Protein AF-A0A9D7XU78-F1 (afdb_monomer)

pLDDT: mean 85.86, std 13.83, range [36.78, 97.88]

Foldseek 3Di:
DDPCLDPDPVVVVVLVVVLVVLVVVLVVLVVVVVCCLVPVPPAQKAWDFDDPVLLVVLVVLLPDDDPVDDPVVSQVVSLVVNLVSCCVVLVPPDSVLSSVQQVVDDSVCCSVCRRVDIDIGGDSANFADPRVLVLLLSLLLSLLSVLCSVVSVVCSVVVNDDPVCVVVSVVLSPVQSVLLVVVVQVVCCVVVVNDNPRRTDDPVSSVVSSVSSNVVVVSVVVVVVVCCVVCVPDPDDPPDDPDDPPQLQAKEKEAEAEDDPPDPDPDDQVQKKKWKAAPVDNVDGPDIDTADPRRMDMDGRHDFHKIKIKIKGWDDDPPDPDIWIWMWIDIDGGDPPHRYHYDYTYTDTDDDDD

Organism: NCBI:txid2982028

Solvent-accessible surface area (backbone atoms only — not comparable to full-atom values): 20095 Å² total; per-residue (Å²): 137,84,82,83,76,62,99,43,70,70,57,53,54,50,52,51,52,53,53,49,51,53,52,51,52,49,52,50,53,53,48,51,50,52,51,47,64,73,70,48,84,68,82,32,30,29,58,46,60,52,52,71,70,58,38,50,51,47,46,52,52,64,68,61,77,66,88,90,51,56,69,73,56,45,53,53,52,37,48,52,52,46,41,53,51,48,26,62,77,52,61,42,92,55,57,63,63,54,40,68,67,49,71,81,52,54,81,87,53,37,56,80,45,46,56,74,45,77,39,81,23,75,42,97,50,46,24,40,68,81,53,28,58,53,48,37,36,48,33,7,38,51,16,31,48,53,34,51,52,52,55,49,52,51,25,55,75,68,66,64,67,59,76,86,50,50,66,61,56,57,50,43,61,61,51,24,28,55,51,39,50,50,52,53,48,53,49,41,28,60,78,43,78,71,39,82,72,73,77,25,62,51,75,64,53,46,54,47,20,20,50,39,11,41,41,33,74,57,44,53,52,50,50,51,54,48,46,48,67,77,51,59,71,64,98,71,74,78,86,87,66,80,93,61,82,83,68,48,63,17,29,44,33,29,41,60,44,77,69,67,95,83,63,91,76,89,72,61,37,81,59,31,47,36,38,38,28,35,65,89,43,80,89,44,77,69,45,77,48,54,34,42,98,85,31,37,41,76,45,70,54,39,68,61,45,50,31,39,42,35,39,39,35,70,48,78,46,89,88,69,87,54,70,49,38,28,45,26,75,46,84,44,77,46,50,90,84,46,52,70,47,82,55,70,41,60,34,35,80,50,87,81,84,128

Secondary structure (DSSP, 8-state):
------S-HHHHHHHHHHHHHHHHHHHHHHHHHHHHHHH-----EEEEPPPHHHHHHHHHHHH---TTS-HHHHHHHHHHHHHHHHHHHHT-S-HHHHHHHHTTS-TTTHHHHHTTSPEEEE-SS--SSTHHHHHHHHHHHHHHHHHHHHHHHHHHHTT---GGGHHHHHHHHHHHHHHHHHHHHHHHHHHTTTS---S---HHHHHHHHHHHHTHHHHHHHHHHHHHHHS---S---TTS--------EEEEEEEEE--SSS-----GGGEEEEEEESS-TTSEEEEE---TTSEEEEEEEPSEEEEEEEEEEE--TTTS--EEEEEEEEEEE-TT-SEEE--EEEEEE----

Structure (mmCIF, N/CA/C/O backbone):
data_AF-A0A9D7XU78-F1
#
_entry.id   AF-A0A9D7XU78-F1
#
loop_
_atom_site.group_PDB
_atom_site.id
_atom_site.type_symbol
_atom_site.label_atom_id
_atom_site.label_alt_id
_atom_site.label_comp_id
_atom_site.label_asym_id
_atom_site.label_entity_id
_atom_site.label_seq_id
_atom_site.pdbx_PDB_ins_code
_atom_site.Cartn_x
_atom_site.Cartn_y
_atom_site.Cartn_z
_atom_site.occupancy
_atom_site.B_iso_or_equiv
_atom_site.auth_seq_id
_atom_site.auth_comp_id
_atom_site.auth_asym_id
_atom_site.auth_atom_id
_atom_site.pdbx_PDB_model_num
ATOM 1 N N . MET A 1 1 ? 31.609 -22.195 -9.715 1.00 36.88 1 MET A N 1
ATOM 2 C CA . MET A 1 1 ? 30.785 -22.081 -10.937 1.00 36.88 1 MET A CA 1
ATOM 3 C C . MET A 1 1 ? 30.745 -20.600 -11.306 1.00 36.88 1 MET A C 1
ATOM 5 O O . MET A 1 1 ? 30.138 -19.839 -10.570 1.00 36.88 1 MET A O 1
ATOM 9 N N . LYS A 1 2 ? 31.516 -20.158 -12.312 1.00 41.03 2 LYS A N 1
ATOM 10 C CA . LYS A 1 2 ? 31.519 -18.756 -12.774 1.00 41.03 2 LYS A CA 1
ATOM 11 C C . LYS A 1 2 ? 30.434 -18.622 -13.840 1.00 41.03 2 LYS A C 1
ATOM 13 O O . LYS A 1 2 ? 30.580 -19.194 -14.917 1.00 41.03 2 LYS A O 1
ATOM 18 N N . PHE A 1 3 ? 29.356 -17.919 -13.527 1.00 44.56 3 PHE A N 1
ATOM 19 C CA . PHE A 1 3 ? 28.334 -17.569 -14.505 1.00 44.56 3 PHE A CA 1
ATOM 20 C C . PHE A 1 3 ? 28.897 -16.454 -15.399 1.00 44.56 3 PHE A C 1
ATOM 22 O O . PHE A 1 3 ? 28.872 -15.293 -15.020 1.00 44.56 3 PHE A O 1
ATOM 29 N N . ARG A 1 4 ? 29.466 -16.800 -16.563 1.00 48.31 4 ARG A N 1
ATOM 30 C CA . ARG A 1 4 ? 29.846 -15.809 -17.588 1.00 48.31 4 ARG A CA 1
ATOM 31 C C . ARG A 1 4 ? 28.568 -15.286 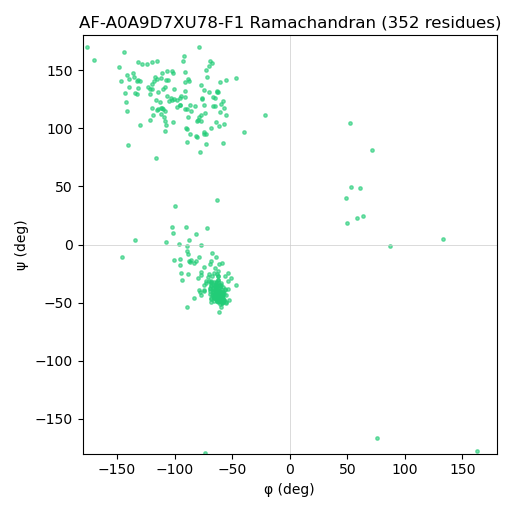-18.244 1.00 48.31 4 ARG A C 1
ATOM 33 O O . ARG A 1 4 ? 28.114 -15.850 -19.233 1.00 48.31 4 ARG A O 1
ATOM 40 N N . ILE A 1 5 ? 27.969 -14.262 -17.645 1.00 57.84 5 ILE A N 1
ATOM 41 C CA . ILE A 1 5 ? 26.736 -13.627 -18.139 1.00 57.84 5 ILE A CA 1
ATOM 42 C C . ILE A 1 5 ? 27.064 -12.385 -18.996 1.00 57.84 5 ILE A C 1
ATOM 44 O O . ILE A 1 5 ? 26.247 -11.971 -19.817 1.00 57.84 5 ILE A O 1
ATOM 48 N N . PHE A 1 6 ? 28.283 -11.833 -18.891 1.00 57.75 6 PHE A N 1
ATOM 49 C CA . PHE A 1 6 ? 28.681 -10.608 -19.590 1.00 57.75 6 PHE A CA 1
ATOM 50 C C . PHE A 1 6 ? 30.047 -10.730 -20.284 1.00 57.75 6 PHE A C 1
ATOM 52 O O . PHE A 1 6 ? 30.997 -11.282 -19.735 1.00 57.75 6 PHE A O 1
ATOM 59 N N . ASN A 1 7 ? 30.167 -10.148 -21.484 1.00 71.12 7 ASN A N 1
ATOM 60 C CA . ASN A 1 7 ? 31.431 -10.053 -22.237 1.00 71.12 7 ASN A CA 1
ATOM 61 C C . ASN A 1 7 ? 32.386 -8.965 -21.697 1.00 71.12 7 ASN A C 1
ATOM 63 O O . ASN A 1 7 ? 33.467 -8.770 -22.247 1.00 71.12 7 ASN A O 1
ATOM 67 N N . ASN A 1 8 ? 31.996 -8.241 -20.642 1.00 81.06 8 ASN A N 1
ATOM 68 C CA . ASN A 1 8 ? 32.769 -7.154 -20.047 1.00 81.06 8 ASN A CA 1
ATOM 69 C C . ASN A 1 8 ? 32.869 -7.345 -18.524 1.00 81.06 8 ASN A C 1
ATOM 71 O O . ASN A 1 8 ? 31.919 -7.056 -17.796 1.00 81.06 8 ASN A O 1
ATOM 75 N N . GLU A 1 9 ? 34.029 -7.806 -18.049 1.00 83.00 9 GLU A N 1
ATOM 76 C CA . GLU A 1 9 ? 34.281 -8.087 -16.625 1.00 83.00 9 GLU A CA 1
ATOM 77 C C . GLU A 1 9 ? 34.107 -6.844 -15.731 1.00 83.00 9 GLU A C 1
ATOM 79 O O . GLU A 1 9 ? 33.621 -6.953 -14.606 1.00 83.00 9 GLU A O 1
ATOM 84 N N . GLN A 1 10 ? 34.425 -5.644 -16.237 1.00 84.31 10 GLN A N 1
ATOM 85 C CA . GLN A 1 10 ? 34.256 -4.400 -15.472 1.00 84.31 10 GLN A CA 1
ATOM 86 C C . GLN A 1 10 ? 32.779 -4.055 -15.248 1.00 84.31 10 GLN A C 1
ATOM 88 O O . GLN A 1 10 ? 32.412 -3.506 -14.206 1.00 84.31 10 GLN A O 1
ATOM 93 N N . LEU A 1 11 ? 31.923 -4.368 -16.226 1.00 81.44 11 LEU A N 1
ATOM 94 C CA . LEU A 1 11 ? 30.485 -4.132 -16.122 1.00 81.44 11 LEU A CA 1
ATOM 95 C C . LEU A 1 11 ? 29.854 -5.077 -15.092 1.00 81.44 11 LEU A C 1
ATOM 97 O O . LEU A 1 11 ? 29.060 -4.631 -14.266 1.00 81.44 11 LEU A O 1
ATOM 101 N N . GLU A 1 12 ? 30.251 -6.350 -15.102 1.00 84.12 12 GLU A N 1
ATOM 102 C CA . GLU A 1 12 ? 29.770 -7.361 -14.154 1.00 84.12 12 GLU A CA 1
ATOM 103 C C . GLU A 1 12 ? 30.099 -6.979 -12.703 1.00 84.12 12 GLU A C 1
ATOM 105 O O . GLU A 1 12 ? 29.220 -6.983 -11.836 1.00 84.12 12 GLU A O 1
ATOM 110 N N . GLU A 1 13 ? 31.341 -6.560 -12.440 1.00 88.50 13 GLU A N 1
ATOM 111 C CA . GLU A 1 13 ? 31.756 -6.131 -11.104 1.00 88.50 13 GLU A CA 1
ATOM 112 C C . GLU A 1 13 ? 30.962 -4.906 -10.619 1.00 88.50 13 GLU A C 1
ATOM 114 O O . GLU A 1 13 ? 30.532 -4.851 -9.462 1.00 88.50 13 GLU A O 1
ATOM 119 N N . TYR A 1 14 ? 30.726 -3.928 -11.497 1.00 88.62 14 TYR A N 1
ATOM 120 C CA . TYR A 1 14 ? 29.947 -2.740 -11.155 1.00 88.62 14 TYR A CA 1
ATOM 121 C C . TYR A 1 14 ? 28.487 -3.073 -10.821 1.00 88.62 14 TYR A C 1
ATOM 123 O O . TYR A 1 14 ? 27.961 -2.588 -9.815 1.00 88.62 14 TYR A O 1
ATOM 131 N N . ILE A 1 15 ? 27.845 -3.909 -11.642 1.00 88.00 15 ILE A N 1
ATOM 132 C CA . ILE A 1 15 ? 26.457 -4.352 -11.454 1.00 88.00 15 ILE A CA 1
ATOM 133 C C . ILE A 1 15 ? 26.296 -5.036 -10.095 1.00 88.00 15 ILE A C 1
ATOM 135 O O . ILE A 1 15 ? 25.415 -4.668 -9.314 1.00 88.00 15 ILE A O 1
ATOM 139 N N . LEU A 1 16 ? 27.187 -5.981 -9.782 1.00 88.94 16 LEU A N 1
ATOM 140 C CA . LEU A 1 16 ? 27.170 -6.702 -8.510 1.00 88.94 16 LEU A CA 1
ATOM 141 C C . LEU A 1 16 ? 27.384 -5.765 -7.320 1.00 88.94 16 LEU A C 1
ATOM 143 O O . LEU A 1 16 ? 26.681 -5.875 -6.316 1.00 88.94 16 LEU A O 1
ATOM 147 N N . ARG A 1 17 ? 28.320 -4.813 -7.426 1.00 92.38 17 ARG A N 1
ATOM 148 C CA . ARG A 1 17 ? 28.553 -3.811 -6.374 1.00 92.38 17 ARG A CA 1
ATOM 149 C C . ARG A 1 17 ? 27.308 -2.965 -6.121 1.00 92.38 17 ARG A C 1
ATOM 151 O O . ARG A 1 17 ? 26.918 -2.820 -4.966 1.00 92.38 17 ARG A O 1
ATOM 158 N N . TRP A 1 18 ? 26.668 -2.450 -7.172 1.00 90.50 18 TRP A N 1
ATOM 159 C CA . TRP A 1 18 ? 25.454 -1.641 -7.038 1.00 90.50 18 TRP A CA 1
ATOM 160 C C . TRP A 1 18 ? 24.295 -2.436 -6.426 1.00 90.50 18 TRP A C 1
ATOM 162 O O . TRP A 1 18 ? 23.655 -1.960 -5.486 1.00 90.50 18 TRP A O 1
ATOM 172 N N . PHE A 1 19 ? 24.061 -3.660 -6.905 1.00 91.12 19 PHE A N 1
ATOM 173 C CA . PHE A 1 19 ? 23.006 -4.524 -6.378 1.00 91.12 19 PHE A CA 1
ATOM 174 C C . PHE A 1 19 ? 23.237 -4.851 -4.897 1.00 91.12 19 PHE A C 1
ATOM 176 O O . PHE A 1 19 ? 22.336 -4.688 -4.074 1.00 91.12 19 PHE A O 1
ATOM 183 N N . ASN A 1 20 ? 24.471 -5.207 -4.527 1.00 92.56 20 ASN A N 1
ATOM 184 C CA . ASN A 1 20 ? 24.846 -5.433 -3.132 1.00 92.56 20 ASN A CA 1
ATOM 185 C C . ASN A 1 20 ? 24.632 -4.178 -2.278 1.00 92.56 20 ASN A C 1
ATOM 187 O O . ASN A 1 20 ? 24.099 -4.278 -1.175 1.00 92.56 20 ASN A O 1
ATOM 191 N N . SER A 1 21 ? 24.989 -2.989 -2.777 1.00 91.56 21 SER A N 1
ATOM 192 C CA . SER A 1 21 ? 24.711 -1.731 -2.076 1.00 91.56 21 SER A CA 1
ATOM 193 C C . SER A 1 21 ? 23.215 -1.519 -1.833 1.00 91.56 21 SER A C 1
ATOM 195 O O . SER A 1 21 ? 2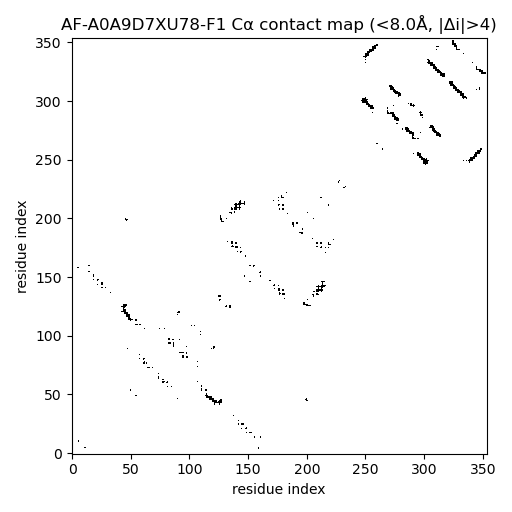2.849 -1.120 -0.730 1.00 91.56 21 SER A O 1
ATOM 197 N N . ALA A 1 22 ? 22.350 -1.821 -2.806 1.00 90.56 22 ALA A N 1
ATOM 198 C CA . ALA A 1 22 ? 20.899 -1.721 -2.637 1.00 90.56 22 ALA A CA 1
ATOM 199 C C . ALA A 1 22 ? 20.371 -2.697 -1.567 1.00 90.56 22 ALA A C 1
ATOM 201 O O . ALA A 1 22 ? 19.564 -2.305 -0.722 1.00 90.56 22 ALA A O 1
ATOM 202 N N . VAL A 1 23 ? 20.875 -3.936 -1.545 1.00 93.56 23 VAL A N 1
ATOM 203 C CA . VAL A 1 23 ? 20.525 -4.937 -0.521 1.00 93.56 23 VAL A CA 1
ATOM 204 C C . VAL A 1 23 ? 20.975 -4.486 0.871 1.00 93.56 23 VAL A C 1
ATOM 206 O O . VAL A 1 23 ? 20.173 -4.493 1.805 1.00 93.56 23 VAL A O 1
ATOM 209 N N . TYR A 1 24 ? 22.223 -4.034 1.028 1.00 95.31 24 TYR A N 1
ATOM 210 C CA . TYR A 1 24 ? 22.712 -3.533 2.318 1.00 95.31 24 TYR A CA 1
ATOM 211 C C . TYR A 1 24 ? 21.939 -2.306 2.789 1.00 95.31 24 TYR A C 1
ATOM 213 O O . TYR A 1 24 ? 21.587 -2.217 3.964 1.00 95.31 24 TYR A O 1
ATOM 221 N N . PHE A 1 25 ? 21.623 -1.386 1.880 1.00 93.50 25 PHE A N 1
ATOM 222 C CA . PHE A 1 25 ? 20.795 -0.227 2.190 1.00 93.50 25 PHE A CA 1
ATOM 223 C C . PHE A 1 25 ? 19.400 -0.642 2.682 1.00 93.50 25 PHE A C 1
ATOM 225 O O . PHE A 1 25 ? 18.928 -0.115 3.690 1.00 93.50 25 PHE A O 1
ATOM 232 N N . SER A 1 26 ? 18.782 -1.647 2.049 1.00 94.44 26 SER A N 1
ATOM 233 C CA . SER A 1 26 ? 17.515 -2.232 2.507 1.00 94.44 26 SER A CA 1
ATOM 234 C C . SER A 1 26 ? 17.605 -2.790 3.925 1.00 94.44 26 SER A C 1
ATOM 236 O O . SER A 1 26 ? 16.709 -2.560 4.737 1.00 94.44 26 SER A O 1
ATOM 238 N N . LEU A 1 27 ? 18.676 -3.530 4.228 1.00 96.25 27 LEU A N 1
ATOM 239 C CA . LEU A 1 27 ? 18.888 -4.126 5.547 1.00 96.25 27 LEU A CA 1
ATOM 240 C C . LEU A 1 27 ? 19.111 -3.060 6.619 1.00 96.25 27 LEU A C 1
ATOM 242 O O . LEU A 1 27 ? 18.550 -3.170 7.706 1.00 96.25 27 LEU A O 1
ATOM 246 N N . ILE A 1 28 ? 19.882 -2.014 6.306 1.00 96.44 28 ILE A N 1
ATOM 247 C CA . ILE A 1 28 ? 20.102 -0.881 7.211 1.00 96.44 28 ILE A CA 1
ATOM 248 C C . ILE A 1 28 ? 18.771 -0.198 7.521 1.00 96.44 28 ILE A C 1
ATOM 250 O O . ILE A 1 28 ? 18.466 0.007 8.689 1.00 96.44 28 ILE A O 1
ATOM 254 N N . ILE A 1 29 ? 17.950 0.090 6.508 1.00 95.12 29 ILE A N 1
ATOM 255 C CA . ILE A 1 29 ? 16.636 0.719 6.702 1.00 95.12 29 ILE A CA 1
ATOM 256 C C . ILE A 1 29 ? 15.714 -0.152 7.561 1.00 95.12 29 ILE A C 1
ATOM 258 O O . ILE A 1 29 ? 15.104 0.356 8.503 1.00 95.12 29 ILE A O 1
ATOM 262 N N . ALA A 1 30 ? 15.639 -1.456 7.282 1.00 95.25 30 ALA A N 1
ATOM 263 C CA . ALA A 1 30 ? 14.833 -2.381 8.074 1.00 95.25 30 ALA A CA 1
ATOM 264 C C . ALA A 1 30 ? 15.321 -2.454 9.532 1.00 95.25 30 ALA A C 1
ATOM 266 O O . ALA A 1 30 ? 14.516 -2.399 10.461 1.00 95.25 30 ALA A O 1
ATOM 267 N N . LEU A 1 31 ? 16.638 -2.506 9.747 1.00 96.56 31 LEU A N 1
ATOM 268 C CA . LEU A 1 31 ? 17.225 -2.506 11.084 1.00 96.56 31 LEU A CA 1
ATOM 269 C C . LEU A 1 31 ? 16.943 -1.191 11.818 1.00 96.56 31 LEU A C 1
ATOM 271 O O . LEU A 1 31 ? 16.522 -1.221 12.970 1.00 96.56 31 LEU A O 1
ATOM 275 N N . THR A 1 32 ? 17.125 -0.042 11.164 1.00 95.62 32 THR A N 1
ATOM 276 C CA . THR A 1 32 ? 16.808 1.272 11.739 1.00 95.62 32 THR A CA 1
ATOM 277 C C . THR A 1 32 ? 15.343 1.355 12.152 1.00 95.62 32 THR A C 1
ATOM 279 O O . THR A 1 32 ? 15.055 1.860 13.233 1.00 95.62 32 THR A O 1
ATOM 282 N N . TYR A 1 33 ? 14.424 0.813 11.352 1.00 95.00 33 TYR A N 1
ATOM 283 C CA . TYR A 1 33 ? 13.003 0.764 11.689 1.00 95.00 33 TYR A CA 1
ATOM 284 C C . TYR A 1 33 ? 12.705 -0.093 12.918 1.00 95.00 33 TYR A C 1
ATOM 286 O O . TYR A 1 33 ? 11.993 0.361 13.816 1.00 95.00 33 TYR A O 1
ATOM 294 N N . VAL A 1 34 ? 13.291 -1.292 12.996 1.00 95.00 34 VAL A N 1
ATOM 295 C CA . VAL A 1 34 ? 13.151 -2.173 14.166 1.00 95.00 34 VAL A CA 1
ATOM 296 C C . VAL A 1 34 ? 13.716 -1.499 15.414 1.00 95.00 34 VAL A C 1
ATOM 298 O O . VAL A 1 34 ? 13.057 -1.478 16.450 1.00 95.00 34 VAL A O 1
ATOM 301 N N . LEU A 1 35 ? 14.904 -0.894 15.322 1.00 95.25 35 LEU A N 1
ATOM 302 C CA . LEU A 1 35 ? 15.503 -0.159 16.436 1.00 95.25 35 LEU A CA 1
ATOM 303 C C . LEU A 1 35 ? 14.608 1.011 16.863 1.00 95.25 35 LEU A C 1
ATOM 305 O O . LEU A 1 35 ? 14.367 1.188 18.055 1.00 95.25 35 LEU A O 1
ATOM 309 N N . LEU A 1 36 ? 14.060 1.772 15.914 1.00 93.62 36 LEU A N 1
ATOM 310 C CA . LEU A 1 36 ? 13.140 2.864 16.221 1.00 93.62 36 LEU A CA 1
ATOM 311 C C . LEU A 1 36 ? 11.886 2.345 16.943 1.00 93.62 36 LEU A C 1
ATOM 313 O O . LEU A 1 36 ? 11.484 2.934 17.938 1.00 93.62 36 LEU A O 1
ATOM 317 N N . HIS A 1 37 ? 11.323 1.214 16.517 1.00 91.94 37 HIS A N 1
ATOM 318 C CA . HIS A 1 37 ? 10.169 0.583 17.169 1.00 91.94 37 HIS A CA 1
ATOM 319 C C . HIS A 1 37 ? 10.461 0.063 18.579 1.00 91.94 37 HIS A C 1
ATOM 321 O O . HIS A 1 37 ? 9.589 0.100 19.446 1.00 91.94 37 HIS A O 1
ATOM 327 N N . VAL A 1 38 ? 11.676 -0.430 18.816 1.00 93.38 38 VAL A N 1
ATOM 328 C CA . VAL A 1 38 ? 12.085 -0.958 20.123 1.00 93.38 38 VAL A CA 1
ATOM 329 C C . VAL A 1 38 ? 12.415 0.171 21.101 1.00 93.38 38 VAL A C 1
ATOM 331 O O . VAL A 1 38 ? 12.054 0.094 22.275 1.00 93.38 38 VAL A O 1
ATOM 334 N N . PHE A 1 39 ? 13.099 1.222 20.642 1.00 94.56 39 PHE A N 1
ATOM 335 C CA . PHE A 1 39 ? 13.611 2.280 21.518 1.00 94.56 39 PHE A CA 1
ATOM 336 C C . PHE A 1 39 ? 12.684 3.493 21.643 1.00 94.56 39 PHE A C 1
ATOM 338 O O . PHE A 1 39 ? 12.743 4.200 22.654 1.00 94.56 39 PHE A O 1
ATOM 345 N N . CYS A 1 40 ? 11.820 3.756 20.662 1.00 90.94 40 CYS A N 1
ATOM 346 C CA . CYS A 1 40 ? 10.879 4.866 20.739 1.00 90.94 40 CYS A CA 1
ATOM 347 C C . CYS A 1 40 ? 9.669 4.461 21.592 1.00 90.94 40 CYS A C 1
ATOM 349 O O . CYS A 1 40 ? 8.807 3.700 21.162 1.00 90.94 40 CYS A O 1
ATOM 351 N N . LYS A 1 41 ? 9.589 4.997 22.815 1.00 85.94 41 LYS A N 1
ATOM 352 C CA . LYS A 1 41 ? 8.506 4.728 23.783 1.00 85.94 41 LYS A CA 1
ATOM 353 C C . LYS A 1 41 ? 7.156 5.362 23.417 1.00 85.94 41 LYS A C 1
ATOM 355 O O . LYS A 1 41 ? 6.285 5.476 24.276 1.00 85.94 41 LYS A O 1
ATOM 360 N N . THR A 1 42 ? 6.979 5.836 22.187 1.00 86.00 42 THR A N 1
ATOM 361 C CA . THR A 1 42 ? 5.707 6.419 21.763 1.00 86.00 42 THR A CA 1
ATOM 362 C C . THR A 1 42 ? 4.616 5.348 21.843 1.00 86.00 42 THR A C 1
ATOM 364 O O . THR A 1 42 ? 4.839 4.237 21.353 1.00 86.00 42 THR A O 1
ATOM 367 N N . PRO A 1 43 ? 3.459 5.644 22.466 1.00 82.88 43 PRO A N 1
ATOM 368 C CA . PRO A 1 43 ? 2.378 4.678 22.579 1.00 82.88 43 PRO A CA 1
ATOM 369 C C . PRO A 1 43 ? 1.953 4.225 21.182 1.00 82.88 43 PRO A C 1
ATOM 371 O O . PRO A 1 43 ? 1.648 5.033 20.302 1.00 82.88 43 PRO A O 1
ATOM 374 N N . ARG A 1 44 ? 1.999 2.911 20.967 1.00 86.56 44 ARG A N 1
ATOM 375 C CA . ARG A 1 44 ? 1.580 2.275 19.721 1.00 86.56 44 ARG A CA 1
ATOM 376 C C . ARG A 1 44 ? 0.099 1.975 19.853 1.00 86.56 44 ARG A C 1
ATOM 378 O O . ARG A 1 44 ? -0.286 0.932 20.369 1.00 86.56 44 ARG A O 1
ATOM 385 N N . GLU A 1 45 ? -0.710 2.950 19.468 1.00 88.19 45 GLU A N 1
ATOM 386 C CA . GLU A 1 45 ? -2.164 2.882 19.574 1.00 88.19 45 GLU A CA 1
ATOM 387 C C . GLU A 1 45 ? -2.796 2.708 18.193 1.00 88.19 45 GLU A C 1
ATOM 389 O O . GLU A 1 45 ? -2.384 3.334 17.212 1.00 88.19 45 GLU A O 1
ATOM 394 N N . GLN A 1 46 ? -3.844 1.894 18.133 1.00 89.19 46 GLN A N 1
ATOM 395 C CA . GLN A 1 46 ? -4.787 1.836 17.025 1.00 89.19 46 GLN A CA 1
ATOM 396 C C . GLN A 1 46 ? -6.172 2.235 17.528 1.00 89.19 46 GLN A C 1
ATOM 398 O O . GLN A 1 46 ? -6.556 1.912 18.650 1.00 89.19 46 GLN A O 1
ATOM 403 N N . ILE A 1 47 ? -6.939 2.924 16.684 1.00 88.88 47 ILE A N 1
ATOM 404 C CA . ILE A 1 47 ? -8.359 3.157 16.944 1.00 88.88 47 ILE A CA 1
ATOM 405 C C . ILE A 1 47 ? -9.149 1.966 16.399 1.00 88.88 47 ILE A C 1
ATOM 407 O O . ILE A 1 47 ? -9.092 1.677 15.202 1.00 88.88 47 ILE A O 1
ATOM 411 N N . LYS A 1 48 ? -9.876 1.279 17.279 1.00 90.62 48 LYS A N 1
ATOM 412 C CA . LYS A 1 48 ? -10.761 0.161 16.952 1.00 90.62 48 LYS A CA 1
ATOM 413 C C . LYS A 1 48 ? -12.203 0.568 17.243 1.00 90.62 48 LYS A C 1
ATOM 415 O O . LYS A 1 48 ? -12.504 1.099 18.311 1.00 90.62 48 LYS A O 1
ATOM 420 N N . PHE A 1 49 ? -13.074 0.318 16.275 1.00 91.12 49 PHE A N 1
ATOM 421 C CA . PHE A 1 49 ? -14.521 0.384 16.443 1.00 91.12 49 PHE A CA 1
ATOM 422 C C . PHE A 1 49 ? -15.046 -1.039 16.597 1.00 91.12 49 PHE A C 1
ATOM 424 O O . PHE A 1 49 ? -14.473 -1.976 16.031 1.00 91.12 49 PHE A O 1
ATOM 431 N N . LEU A 1 50 ? -16.110 -1.202 17.374 1.00 92.31 50 LEU A N 1
ATOM 432 C CA . LEU A 1 50 ? -16.741 -2.505 17.542 1.00 92.31 50 LEU A CA 1
ATOM 433 C C . LEU A 1 50 ? -17.582 -2.824 16.308 1.00 92.31 50 LEU A C 1
ATOM 435 O O . LEU A 1 50 ? -18.271 -1.955 15.769 1.00 92.31 50 LEU A O 1
ATOM 439 N N . ASN A 1 51 ? -17.499 -4.069 15.849 1.00 93.12 51 ASN A N 1
ATOM 440 C CA . ASN A 1 51 ? -18.329 -4.552 14.752 1.00 93.12 51 ASN A CA 1
ATOM 441 C C . ASN A 1 51 ? -19.748 -4.891 15.247 1.00 93.12 51 ASN A C 1
ATOM 443 O O . ASN A 1 51 ? -20.012 -4.925 16.450 1.00 93.12 51 ASN A O 1
ATOM 447 N N . THR A 1 52 ? -20.666 -5.146 14.314 1.00 94.06 52 THR A N 1
ATOM 448 C CA . THR A 1 52 ? -22.066 -5.457 14.638 1.00 94.06 52 THR A CA 1
ATOM 449 C C . THR A 1 52 ? -22.189 -6.662 15.571 1.00 94.06 52 THR A C 1
ATOM 451 O O . THR A 1 52 ? -22.896 -6.573 16.567 1.00 94.06 52 THR A O 1
ATOM 454 N N . ASP A 1 53 ? -21.421 -7.729 15.335 1.00 96.06 53 ASP A N 1
ATOM 455 C CA . ASP A 1 53 ? -21.456 -8.945 16.161 1.00 96.06 53 ASP A CA 1
ATOM 456 C C . ASP A 1 53 ? -21.050 -8.674 17.620 1.00 96.06 53 ASP A C 1
ATOM 458 O O . ASP A 1 53 ? -21.649 -9.196 18.559 1.00 96.06 53 ASP A O 1
ATOM 462 N N . GLN A 1 54 ? -20.041 -7.824 17.828 1.00 96.00 54 GLN A N 1
ATOM 463 C CA . GLN A 1 54 ? -19.577 -7.427 19.158 1.00 96.00 54 GLN A CA 1
ATOM 464 C C . GLN A 1 54 ? -20.604 -6.545 19.871 1.00 96.00 54 GLN A C 1
ATOM 466 O O . GLN A 1 54 ? -20.812 -6.681 21.077 1.00 96.00 54 GLN A O 1
ATOM 471 N N . VAL A 1 55 ? -21.272 -5.657 19.134 1.00 96.06 55 VAL A N 1
ATOM 472 C CA . VAL A 1 55 ? -22.370 -4.842 19.669 1.00 96.06 55 VAL A CA 1
ATOM 473 C C . VAL A 1 55 ? -23.571 -5.719 20.037 1.00 96.06 55 VAL A C 1
ATOM 475 O O . VAL A 1 55 ? -24.187 -5.512 21.084 1.00 96.06 55 VAL A O 1
ATOM 478 N N . ASP A 1 56 ? -23.880 -6.731 19.229 1.00 96.31 56 ASP A N 1
ATOM 479 C CA . ASP A 1 56 ? -24.964 -7.680 19.492 1.00 96.31 56 ASP A CA 1
ATOM 480 C C . ASP A 1 56 ? -24.661 -8.579 20.700 1.00 96.31 56 ASP A C 1
ATOM 482 O O . ASP A 1 56 ? -25.555 -8.855 21.508 1.00 96.31 56 ASP A O 1
ATOM 486 N N . ALA A 1 57 ? -23.398 -8.964 20.899 1.00 97.00 57 ALA A N 1
ATOM 487 C CA . ALA A 1 57 ? -22.959 -9.645 22.115 1.00 97.00 57 ALA A CA 1
ATOM 488 C C 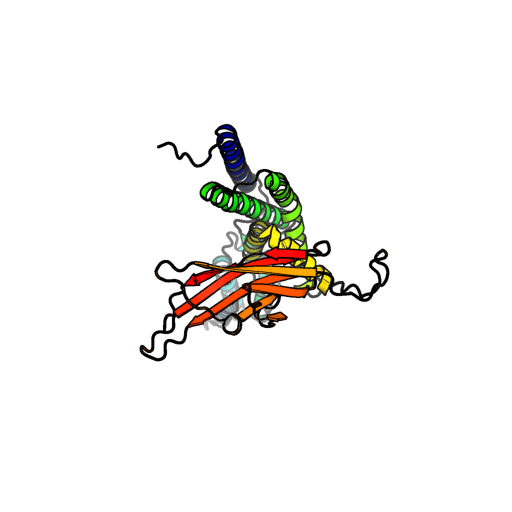. ALA A 1 57 ? -23.169 -8.768 23.362 1.00 97.00 57 ALA A C 1
ATOM 490 O O . ALA A 1 57 ? -23.711 -9.243 24.360 1.00 97.00 57 ALA A O 1
ATOM 491 N N . VAL A 1 58 ? -22.840 -7.472 23.292 1.00 96.31 58 VAL A N 1
ATOM 492 C CA . VAL A 1 58 ? -23.130 -6.524 24.383 1.00 96.31 58 VAL A CA 1
ATOM 493 C C . VAL A 1 58 ? -24.634 -6.405 24.627 1.00 96.31 58 VAL A C 1
ATOM 495 O O . VAL A 1 58 ? -25.064 -6.461 25.777 1.00 96.31 58 VAL A O 1
ATOM 498 N N . ARG A 1 59 ? -25.456 -6.317 23.573 1.00 96.38 59 ARG A N 1
ATOM 499 C CA . ARG A 1 59 ? -26.923 -6.296 23.715 1.00 96.38 59 ARG A CA 1
ATOM 500 C C . ARG A 1 59 ? -27.443 -7.560 24.407 1.00 96.38 59 ARG A C 1
ATOM 502 O O . ARG A 1 59 ? -28.346 -7.469 25.232 1.00 96.38 59 ARG A O 1
ATOM 509 N N . THR A 1 60 ? -26.853 -8.712 24.100 1.00 96.62 60 THR A N 1
ATOM 510 C CA . THR A 1 60 ? -27.202 -9.996 24.722 1.00 96.62 60 THR A CA 1
ATOM 511 C C . THR A 1 60 ? -26.857 -10.009 26.211 1.00 96.62 60 THR A C 1
ATOM 513 O O . THR A 1 60 ? -27.699 -10.392 27.016 1.00 96.62 60 THR A O 1
ATOM 516 N N . ILE A 1 61 ? -25.668 -9.520 26.590 1.00 95.69 61 ILE A N 1
ATOM 517 C CA . ILE A 1 61 ? -25.245 -9.406 27.999 1.00 95.69 61 ILE A CA 1
ATOM 518 C C . ILE A 1 61 ? -26.189 -8.484 28.781 1.00 95.69 61 ILE A C 1
ATOM 520 O O . ILE A 1 61 ? -26.578 -8.803 29.900 1.00 95.69 61 ILE A O 1
ATOM 524 N N . LEU A 1 62 ? -26.579 -7.349 28.194 1.00 94.88 62 LEU A N 1
ATOM 525 C CA . LEU A 1 62 ? -27.481 -6.395 28.845 1.00 94.88 62 LEU A CA 1
ATOM 526 C C . LEU A 1 62 ? -28.926 -6.902 28.952 1.00 94.88 62 LEU A C 1
ATOM 528 O O . LEU A 1 62 ? -29.640 -6.495 29.864 1.00 94.88 62 LEU A O 1
ATOM 532 N N . GLY A 1 63 ? -29.356 -7.770 28.032 1.00 93.44 63 GLY A N 1
ATOM 533 C CA . GLY A 1 63 ? -30.687 -8.384 28.042 1.00 93.44 63 GLY A CA 1
ATOM 534 C C . GLY A 1 63 ? -30.839 -9.546 29.029 1.00 93.44 63 GLY A C 1
ATOM 535 O O . GLY A 1 63 ? -31.960 -9.999 29.262 1.00 93.44 63 GLY A O 1
ATOM 536 N N . GLU A 1 64 ? -29.742 -10.039 29.606 1.00 92.00 64 GLU A N 1
ATOM 537 C CA . GLU A 1 64 ? -29.769 -11.091 30.620 1.00 92.00 64 GLU A CA 1
ATOM 538 C C . GLU A 1 64 ? -30.251 -10.506 31.958 1.00 92.00 64 GLU A C 1
ATOM 540 O O . GLU A 1 64 ? -29.644 -9.579 32.504 1.00 92.00 64 GLU A O 1
ATOM 545 N N . HIS A 1 65 ? -31.360 -11.034 32.485 1.00 89.38 65 HIS A N 1
ATOM 546 C CA . HIS A 1 65 ? -31.955 -10.575 33.739 1.00 89.38 65 HIS A CA 1
ATOM 547 C C . HIS A 1 65 ? -31.995 -11.709 34.765 1.00 89.38 65 HIS A C 1
ATOM 549 O O . HIS A 1 65 ? -32.675 -12.717 34.566 1.00 89.38 65 HIS A O 1
ATOM 555 N N . ASP A 1 66 ? -31.294 -11.529 35.885 1.00 87.75 66 ASP A N 1
ATOM 556 C CA . ASP A 1 66 ? -31.421 -12.400 37.047 1.00 87.75 66 ASP A CA 1
ATOM 557 C C . ASP A 1 66 ? -32.584 -11.916 37.923 1.00 87.75 66 ASP A C 1
ATOM 559 O O . ASP A 1 66 ? -32.551 -10.830 38.503 1.00 87.75 66 ASP A O 1
ATOM 563 N N . THR A 1 67 ? -33.629 -12.737 38.028 1.00 88.94 67 THR A N 1
ATOM 564 C CA . THR A 1 67 ? -34.831 -12.432 38.822 1.00 88.94 67 THR A CA 1
ATOM 565 C C . THR A 1 67 ? -34.570 -12.310 40.327 1.00 88.94 67 THR A C 1
ATOM 567 O O . THR A 1 67 ? -35.460 -11.889 41.066 1.00 88.94 67 THR A O 1
ATOM 570 N N . THR A 1 68 ? -33.382 -12.696 40.802 1.00 90.94 68 THR A N 1
ATOM 571 C CA . THR A 1 68 ? -33.018 -12.642 42.224 1.00 90.94 68 THR A CA 1
ATOM 572 C C . THR A 1 68 ? -32.421 -11.300 42.658 1.00 90.94 68 THR A C 1
ATOM 574 O O . THR A 1 68 ? -32.354 -11.029 43.859 1.00 90.94 68 THR A O 1
ATOM 577 N N . LEU A 1 69 ? -32.018 -10.444 41.713 1.00 92.31 69 LEU A N 1
ATOM 578 C CA . LEU A 1 69 ? -31.370 -9.160 41.982 1.00 92.31 69 LEU A CA 1
ATOM 579 C C . LEU A 1 69 ? -32.342 -7.987 41.813 1.00 92.31 69 LEU A C 1
ATOM 581 O O . LEU A 1 69 ? -33.248 -8.010 40.981 1.00 92.31 69 LEU A O 1
ATOM 585 N N . SER A 1 70 ? -32.133 -6.918 42.587 1.00 93.94 70 SER A N 1
ATOM 586 C CA . SER A 1 70 ? -32.814 -5.643 42.319 1.00 93.94 70 SER A CA 1
ATOM 587 C C . SER A 1 70 ? -32.322 -5.026 41.005 1.00 93.94 70 SER A C 1
ATOM 589 O O . SER A 1 70 ? -31.189 -5.272 40.599 1.00 93.94 70 SER A O 1
ATOM 591 N N . ILE A 1 71 ? -33.134 -4.169 40.374 1.00 90.62 71 ILE A N 1
ATOM 592 C CA . ILE A 1 71 ? -32.792 -3.513 39.095 1.00 90.62 71 ILE A CA 1
ATOM 593 C C . ILE A 1 71 ? -31.427 -2.809 39.177 1.00 90.62 71 ILE A C 1
ATOM 595 O O . ILE A 1 71 ? -30.554 -3.056 38.357 1.00 90.62 71 ILE A O 1
ATOM 599 N N . ALA A 1 72 ? -31.186 -2.029 40.236 1.00 91.94 72 ALA A N 1
ATOM 600 C CA . ALA A 1 72 ? -29.917 -1.320 40.417 1.00 91.94 72 ALA A CA 1
ATOM 601 C C . ALA A 1 72 ? -28.707 -2.261 40.598 1.00 91.94 72 ALA A C 1
ATOM 603 O O . ALA A 1 72 ? -27.594 -1.931 40.193 1.00 91.94 72 ALA A O 1
ATOM 604 N N . GLN A 1 73 ? -28.907 -3.433 41.212 1.00 94.19 73 GLN A N 1
ATOM 605 C CA . GLN A 1 73 ? -27.856 -4.446 41.341 1.00 94.19 73 GLN A CA 1
ATOM 606 C C . GLN A 1 73 ? -27.616 -5.166 40.011 1.00 94.19 73 GLN A C 1
ATOM 608 O O . GLN A 1 73 ? -26.462 -5.406 39.661 1.00 94.19 73 GLN A O 1
ATOM 613 N N . GLN A 1 74 ? -28.681 -5.475 39.267 1.00 93.62 74 GLN A N 1
ATOM 614 C CA . GLN A 1 74 ? -28.592 -6.078 37.939 1.00 93.62 74 GLN A CA 1
ATOM 615 C C . GLN A 1 74 ? -27.824 -5.168 36.977 1.00 93.62 74 GLN A C 1
ATOM 617 O O . GLN A 1 74 ? -26.919 -5.639 36.293 1.00 93.62 74 GLN A O 1
ATOM 622 N N . ASP A 1 75 ? -28.128 -3.870 36.978 1.00 93.00 75 ASP A N 1
ATOM 623 C CA . ASP A 1 75 ? -27.459 -2.871 36.141 1.00 93.00 75 ASP A CA 1
ATOM 624 C C . ASP A 1 75 ? -25.952 -2.818 36.412 1.00 93.00 75 ASP A C 1
ATOM 626 O O . ASP A 1 75 ? -25.149 -2.817 35.478 1.00 93.00 75 ASP A O 1
ATOM 630 N N . LEU A 1 76 ? -25.552 -2.845 37.688 1.00 94.44 76 LEU A N 1
ATOM 631 C CA . LEU A 1 76 ? -24.142 -2.864 38.076 1.00 94.44 76 LEU A CA 1
ATOM 632 C C . LEU A 1 76 ? -23.438 -4.152 37.618 1.00 94.44 76 LEU A C 1
ATOM 634 O O . LEU A 1 76 ? -22.327 -4.093 37.092 1.00 94.44 76 LEU A O 1
ATOM 638 N N . VAL A 1 77 ? -24.080 -5.313 37.787 1.00 95.31 77 VAL A N 1
ATOM 639 C CA . VAL A 1 77 ? -23.529 -6.607 37.348 1.00 95.31 77 VAL A CA 1
ATOM 640 C C . VAL A 1 77 ? -23.395 -6.655 35.826 1.00 95.31 77 VAL A C 1
ATOM 642 O O . VAL A 1 77 ? -22.348 -7.055 35.314 1.00 95.31 77 VAL A O 1
ATOM 645 N N . ASN A 1 78 ? -24.422 -6.217 35.099 1.00 94.88 78 ASN A N 1
ATOM 646 C CA . ASN A 1 78 ? -24.420 -6.173 33.640 1.00 94.88 78 ASN A CA 1
ATOM 647 C C . ASN A 1 78 ? -23.355 -5.202 33.118 1.00 94.88 78 ASN A C 1
ATOM 649 O O . ASN A 1 78 ? -22.632 -5.540 32.180 1.00 94.88 78 ASN A O 1
ATOM 653 N N . PHE A 1 79 ? -23.182 -4.048 33.765 1.00 95.69 79 PHE A N 1
ATOM 654 C CA . PHE A 1 79 ? -22.119 -3.101 33.438 1.00 95.69 79 PHE A CA 1
ATOM 655 C C . PHE A 1 79 ? -20.723 -3.727 33.573 1.00 95.69 79 PHE A C 1
ATOM 657 O O . PHE A 1 79 ? -19.935 -3.673 32.630 1.00 95.69 79 PHE A O 1
ATOM 664 N N . GLU A 1 80 ? -20.423 -4.379 34.700 1.00 96.44 80 GLU A N 1
ATOM 665 C CA . GLU A 1 80 ? -19.122 -5.035 34.909 1.00 96.44 80 GLU A CA 1
ATOM 666 C C . GLU A 1 80 ? -18.891 -6.190 33.916 1.00 96.44 80 GLU A C 1
ATOM 668 O O . GLU A 1 80 ? -17.786 -6.347 33.392 1.00 96.44 80 GLU A O 1
ATOM 673 N N . ARG A 1 81 ? -19.935 -6.960 33.568 1.00 96.50 81 ARG A N 1
ATOM 674 C CA . ARG A 1 81 ? -19.853 -7.991 32.512 1.00 96.50 81 ARG A CA 1
ATOM 675 C C . ARG A 1 81 ? -19.512 -7.389 31.149 1.00 96.50 81 ARG A C 1
ATOM 677 O O . ARG A 1 81 ? -18.673 -7.943 30.439 1.00 96.50 81 ARG A O 1
ATOM 684 N N . VAL A 1 82 ? -20.126 -6.261 30.792 1.00 96.50 82 VAL A N 1
ATOM 685 C CA . VAL A 1 82 ? -19.827 -5.553 29.538 1.00 96.50 82 VAL A CA 1
ATOM 686 C C . VAL A 1 82 ? -18.397 -5.022 29.538 1.00 96.50 82 VAL A C 1
ATOM 688 O O . VAL A 1 82 ? -17.697 -5.201 28.543 1.00 96.50 82 VAL A O 1
ATOM 691 N N . VAL A 1 83 ? -17.931 -4.429 30.643 1.00 96.88 83 VAL A N 1
ATOM 692 C CA . VAL A 1 83 ? -16.538 -3.970 30.768 1.00 96.88 83 VAL A CA 1
ATOM 693 C C . VAL A 1 83 ? -15.575 -5.140 30.575 1.00 96.88 83 VAL A C 1
ATOM 695 O O . VAL A 1 83 ? -14.697 -5.046 29.723 1.00 96.88 83 VAL A O 1
ATOM 698 N N . MET A 1 84 ? -15.776 -6.265 31.269 1.00 96.75 84 MET A N 1
ATOM 699 C CA . MET A 1 84 ? -14.929 -7.455 31.106 1.00 96.75 84 MET A CA 1
ATOM 700 C C . MET A 1 84 ? -14.932 -7.992 29.670 1.00 96.75 84 MET A C 1
ATOM 702 O O . MET A 1 84 ? -13.869 -8.291 29.122 1.00 96.75 84 MET A O 1
ATOM 706 N N . TYR A 1 85 ? -16.110 -8.092 29.045 1.00 97.19 85 TYR A N 1
ATOM 707 C CA . TYR A 1 85 ? -16.235 -8.523 27.653 1.00 97.19 85 TYR A CA 1
ATOM 708 C C . TYR A 1 85 ? -15.443 -7.608 26.713 1.00 97.19 85 TYR A C 1
ATOM 710 O O . TYR A 1 85 ? -14.663 -8.084 25.887 1.00 97.19 85 TYR A O 1
ATOM 718 N N . LEU A 1 86 ? -15.598 -6.292 26.860 1.00 96.12 86 LEU A N 1
ATOM 719 C CA . LEU A 1 86 ? -14.930 -5.317 26.007 1.00 96.12 86 LEU A CA 1
ATOM 720 C C . LEU A 1 86 ? -13.424 -5.274 26.242 1.00 96.12 86 LEU A C 1
ATOM 722 O O . LEU A 1 86 ? -12.681 -5.215 25.268 1.00 96.12 86 LEU A O 1
ATOM 726 N N . THR A 1 87 ? -12.960 -5.374 27.487 1.00 95.88 87 THR A N 1
ATOM 727 C CA . THR A 1 87 ? -11.531 -5.509 27.803 1.00 95.88 87 THR A CA 1
ATOM 728 C C . THR A 1 87 ? -10.922 -6.708 27.077 1.00 95.88 87 THR A C 1
ATOM 730 O O . THR A 1 87 ? -9.865 -6.571 26.464 1.00 95.88 87 THR A O 1
ATOM 733 N N . HIS A 1 88 ? -11.615 -7.850 27.059 1.00 96.00 88 HIS A N 1
ATOM 734 C CA . HIS A 1 88 ? -11.150 -9.043 26.353 1.00 96.00 88 HIS A CA 1
ATOM 735 C C . HIS A 1 88 ? -11.157 -8.874 24.823 1.00 96.00 88 HIS A C 1
ATOM 737 O O . HIS A 1 88 ? -10.174 -9.178 24.156 1.00 96.00 88 HIS A O 1
ATOM 743 N N . VAL A 1 89 ? -12.245 -8.353 24.248 1.00 95.00 89 VAL A N 1
ATOM 744 C CA . VAL A 1 89 ? -12.395 -8.181 22.787 1.00 95.00 89 VAL A CA 1
ATOM 745 C C . VAL A 1 89 ? -11.458 -7.115 22.206 1.00 95.00 89 VAL A C 1
ATOM 747 O O . VAL A 1 89 ? -11.047 -7.179 21.035 1.00 95.00 89 VAL A O 1
ATOM 750 N N . LEU A 1 90 ? -11.160 -6.092 23.000 1.00 93.12 90 LEU A N 1
ATOM 751 C CA . LEU A 1 90 ? -10.274 -4.999 22.623 1.00 93.12 90 LEU A CA 1
ATOM 752 C C . LEU A 1 90 ? -8.805 -5.293 22.950 1.00 93.12 90 LEU A C 1
ATOM 754 O O . LEU A 1 90 ? -7.962 -4.534 22.482 1.00 93.12 90 LEU A O 1
ATOM 758 N N . ASP A 1 91 ? -8.515 -6.381 23.673 1.00 93.00 91 ASP A N 1
ATOM 759 C CA . ASP A 1 91 ? -7.170 -6.764 24.126 1.00 93.00 91 ASP A CA 1
ATOM 760 C C . ASP A 1 91 ? -6.481 -5.615 24.887 1.00 93.00 91 ASP A C 1
ATOM 762 O O . ASP A 1 91 ? -5.386 -5.163 24.554 1.00 93.00 91 ASP A O 1
ATOM 766 N N . VAL A 1 92 ? -7.203 -5.047 25.860 1.00 91.69 92 VAL A N 1
ATOM 767 C CA . VAL A 1 92 ? -6.733 -3.919 26.677 1.00 91.69 92 VAL A CA 1
ATOM 768 C C . VAL A 1 92 ? -6.287 -4.448 28.035 1.00 91.69 92 VAL A C 1
ATOM 770 O O . VAL A 1 92 ? -7.085 -5.047 28.747 1.00 91.69 92 VAL A O 1
ATOM 773 N N . ASP A 1 93 ? -5.042 -4.177 28.427 1.00 88.69 93 ASP A N 1
ATOM 774 C CA . ASP A 1 93 ? -4.500 -4.640 29.714 1.00 88.69 93 ASP A CA 1
ATOM 775 C C . ASP A 1 93 ? -5.203 -4.002 30.928 1.00 88.69 93 ASP A C 1
ATOM 777 O O . ASP A 1 93 ? -5.337 -4.625 31.981 1.00 88.69 93 ASP A O 1
ATOM 781 N N . ASP A 1 94 ? -5.660 -2.753 30.791 1.00 91.00 94 ASP A N 1
ATOM 782 C CA . ASP A 1 94 ? -6.272 -1.983 31.875 1.00 91.00 94 ASP A CA 1
ATOM 783 C C . ASP A 1 94 ? -7.788 -1.801 31.686 1.00 91.00 94 ASP A C 1
ATOM 785 O O . ASP A 1 94 ? -8.265 -0.987 30.887 1.00 91.00 94 ASP A O 1
ATOM 789 N N . THR A 1 95 ? -8.563 -2.533 32.491 1.00 93.00 95 THR A N 1
ATOM 790 C CA . THR A 1 95 ? -10.032 -2.421 32.563 1.00 93.00 95 THR A CA 1
ATOM 791 C C . THR A 1 95 ? -10.523 -1.009 32.892 1.00 93.00 95 THR A C 1
ATOM 793 O O . THR A 1 95 ? -11.624 -0.642 32.471 1.00 93.00 95 THR A O 1
ATOM 796 N N . ALA A 1 96 ? -9.727 -0.196 33.600 1.00 93.50 96 ALA A N 1
ATOM 797 C CA . ALA A 1 96 ? -10.121 1.153 33.990 1.00 93.50 96 ALA A CA 1
ATOM 798 C C . ALA A 1 96 ? -10.315 2.059 32.769 1.00 93.50 96 ALA A C 1
ATOM 800 O O . ALA A 1 96 ? -11.249 2.853 32.747 1.00 93.50 96 ALA A O 1
ATOM 801 N N . ILE A 1 97 ? -9.518 1.876 31.710 1.00 90.56 97 ILE A N 1
ATOM 802 C CA . ILE A 1 97 ? -9.627 2.660 30.469 1.00 90.56 97 ILE A CA 1
ATOM 803 C C . ILE A 1 97 ? -10.983 2.423 29.793 1.00 90.56 97 ILE A C 1
ATOM 805 O O . ILE A 1 97 ? -11.639 3.363 29.340 1.00 90.56 97 ILE A O 1
ATOM 809 N N . VAL A 1 98 ? -11.413 1.160 29.729 1.00 93.81 98 VAL A N 1
ATOM 810 C CA . VAL A 1 98 ? -12.702 0.767 29.140 1.00 93.81 98 VAL A CA 1
ATOM 811 C C . VAL A 1 98 ? -13.851 1.281 30.007 1.00 93.81 98 VAL A C 1
ATOM 813 O O . VAL A 1 98 ? -14.789 1.897 29.494 1.00 93.81 98 VAL A O 1
ATOM 816 N N . LYS A 1 99 ? -13.740 1.093 31.325 1.00 95.06 99 LYS A N 1
ATOM 817 C CA . LYS A 1 99 ? -14.724 1.550 32.309 1.00 95.06 99 LYS A CA 1
ATOM 818 C C . LYS A 1 99 ? -14.922 3.063 32.264 1.00 95.06 99 LYS A C 1
ATOM 820 O O . LYS A 1 99 ? -16.058 3.519 32.136 1.00 95.06 99 LYS A O 1
ATOM 825 N N . ASP A 1 100 ? -13.835 3.830 32.263 1.00 93.44 100 ASP A N 1
ATOM 826 C CA . ASP A 1 100 ? -13.877 5.292 32.226 1.00 93.44 100 ASP A CA 1
ATOM 827 C C . ASP A 1 100 ? -14.526 5.834 30.956 1.00 93.44 100 ASP A C 1
ATOM 829 O O . ASP A 1 100 ? -15.183 6.878 30.976 1.00 93.44 100 ASP A O 1
ATOM 833 N N . ARG A 1 101 ? -14.370 5.115 29.843 1.00 91.44 101 ARG A N 1
ATOM 834 C CA . ARG A 1 101 ? -14.960 5.502 28.563 1.00 91.44 101 ARG A CA 1
ATOM 835 C C . ARG A 1 101 ? -16.463 5.252 28.511 1.00 91.44 101 ARG A C 1
ATOM 837 O O . ARG A 1 101 ? -17.176 6.013 27.862 1.00 91.44 101 ARG A O 1
ATOM 844 N N . ILE A 1 102 ? -16.926 4.185 29.156 1.00 94.44 102 ILE A N 1
ATOM 845 C CA . ILE A 1 102 ? -18.305 3.701 29.042 1.00 94.44 102 ILE A CA 1
ATOM 846 C C . ILE A 1 102 ? -19.207 4.266 30.141 1.00 94.44 102 ILE A C 1
ATOM 848 O O . ILE A 1 102 ? -20.379 4.516 29.875 1.00 94.44 102 ILE A O 1
ATOM 852 N N . GLN A 1 103 ? -18.669 4.555 31.332 1.00 94.44 103 GLN A N 1
ATOM 853 C CA . GLN A 1 103 ? -19.440 5.066 32.480 1.00 94.44 103 GLN A CA 1
ATOM 854 C C . GLN A 1 103 ? -20.176 6.393 32.220 1.00 94.44 103 GLN A C 1
ATOM 856 O O . GLN A 1 103 ? -21.056 6.775 32.984 1.00 94.44 103 GLN A O 1
ATOM 861 N N . ILE A 1 104 ? -19.808 7.110 31.156 1.00 92.81 104 ILE A N 1
ATOM 862 C CA . ILE A 1 104 ? -20.420 8.383 30.756 1.00 92.81 104 ILE A CA 1
ATOM 863 C C . ILE A 1 104 ? -21.807 8.157 30.117 1.00 92.81 104 ILE A C 1
ATOM 865 O O . ILE A 1 104 ? -22.619 9.080 30.061 1.00 92.81 104 ILE A O 1
ATOM 869 N N . TYR A 1 105 ? -22.096 6.941 29.645 1.00 92.50 105 TYR A N 1
ATOM 870 C CA . TYR A 1 105 ? -23.321 6.603 28.922 1.00 92.50 105 TYR A CA 1
ATOM 871 C C . TYR A 1 105 ? -24.282 5.782 29.785 1.00 92.50 105 TYR A C 1
ATOM 873 O O . TYR A 1 105 ? -23.866 4.995 30.634 1.00 92.50 105 TYR A O 1
ATOM 881 N N . SER A 1 106 ? -25.587 5.932 29.541 1.00 93.00 106 SER A N 1
ATOM 882 C CA . SER A 1 106 ? -26.587 5.066 30.169 1.00 93.00 106 SER A CA 1
ATOM 883 C C . SER A 1 106 ? -26.534 3.658 29.572 1.00 93.00 106 SER A C 1
ATOM 885 O O . SER A 1 106 ? -26.340 3.498 28.366 1.00 93.00 106 SER A O 1
ATOM 887 N N . LEU A 1 107 ? -26.771 2.637 30.401 1.00 91.19 107 LEU A N 1
ATOM 888 C CA . LEU A 1 107 ? -26.812 1.230 29.978 1.00 91.19 107 LEU A CA 1
ATOM 889 C C . LEU A 1 107 ? -27.789 0.990 28.814 1.00 91.19 107 LEU A C 1
ATOM 891 O O . LEU A 1 107 ? -27.464 0.256 27.887 1.00 91.19 107 LEU A O 1
ATOM 895 N N . GLU A 1 108 ? -28.938 1.669 28.810 1.00 90.75 108 GLU A N 1
ATOM 896 C CA . GLU A 1 108 ? -29.946 1.554 27.746 1.00 90.75 108 GLU A CA 1
ATOM 897 C C . GLU A 1 108 ? -29.465 2.097 26.390 1.00 90.75 108 GLU A C 1
ATOM 899 O O . GLU A 1 108 ? -29.778 1.533 25.342 1.00 90.75 108 GLU A O 1
ATOM 904 N N . SER A 1 109 ? -28.695 3.192 26.393 1.00 92.88 109 SER A N 1
ATOM 905 C CA . SER A 1 109 ? -28.186 3.817 25.161 1.00 92.88 109 SER A CA 1
ATOM 906 C C . SER A 1 109 ? -26.875 3.202 24.677 1.00 92.88 109 SER A C 1
ATOM 908 O O . SER A 1 109 ? -26.490 3.398 23.519 1.00 92.88 109 SER A O 1
ATOM 910 N N . LEU A 1 110 ? -26.205 2.436 25.542 1.00 92.69 110 LEU A N 1
ATOM 911 C CA . LEU A 1 110 ? -24.867 1.925 25.304 1.00 92.69 110 LEU A CA 1
ATOM 912 C C . LEU A 1 110 ? -24.751 1.126 23.996 1.00 92.69 110 LEU A C 1
ATOM 914 O O . LEU A 1 110 ? -23.888 1.493 23.200 1.00 92.69 110 LEU A O 1
ATOM 918 N N . PRO A 1 111 ? -25.606 0.127 23.681 1.00 92.06 111 PRO A N 1
ATOM 919 C CA . PRO A 1 111 ? -25.465 -0.658 22.449 1.00 92.06 111 PRO A CA 1
ATOM 920 C C . PRO A 1 111 ? -25.556 0.185 21.176 1.00 92.06 111 PRO A C 1
ATOM 922 O O . PRO A 1 111 ? -24.870 -0.092 20.197 1.00 92.06 111 PRO A O 1
ATOM 925 N N . THR A 1 112 ? -26.390 1.224 21.187 1.00 91.69 112 THR A N 1
ATOM 926 C CA . THR A 1 112 ? -26.599 2.098 20.026 1.00 91.69 112 THR A CA 1
ATOM 927 C C . THR A 1 112 ? -25.397 3.008 19.786 1.00 91.69 112 THR A C 1
ATOM 929 O O . THR A 1 112 ? -25.075 3.318 18.642 1.00 91.69 112 THR A O 1
ATOM 932 N N . LEU A 1 113 ? -24.714 3.425 20.855 1.00 92.31 113 LEU A N 1
ATOM 933 C CA . LEU A 1 113 ? -23.559 4.320 20.777 1.00 92.31 113 LEU A CA 1
ATOM 934 C C . LEU A 1 113 ? -22.240 3.567 20.594 1.00 92.31 113 LEU A C 1
ATOM 936 O O . LEU A 1 113 ? -21.295 4.125 20.037 1.00 92.31 113 LEU A O 1
ATOM 940 N N . LEU A 1 114 ? -22.167 2.306 21.018 1.00 91.62 114 LEU A N 1
ATOM 941 C CA . LEU A 1 114 ? -20.922 1.545 21.103 1.00 91.62 114 LEU A CA 1
ATOM 942 C C . LEU A 1 114 ? -20.188 1.391 19.762 1.00 91.62 114 LEU A C 1
ATOM 944 O O . LEU A 1 114 ? -18.960 1.437 19.731 1.00 91.62 114 LEU A O 1
ATOM 948 N N . SER A 1 115 ? -20.925 1.275 18.653 1.00 89.50 115 SER A N 1
ATOM 949 C CA . SER A 1 115 ? -20.350 1.213 17.299 1.00 89.50 115 SER A CA 1
ATOM 950 C C . SER A 1 115 ? -19.661 2.515 16.874 1.00 89.50 115 SER A C 1
ATOM 952 O O . SER A 1 115 ? -18.771 2.501 16.027 1.00 89.50 115 SER A O 1
ATOM 954 N N . SER A 1 116 ? -20.060 3.642 17.467 1.00 88.81 116 SER A N 1
ATOM 955 C CA . SER A 1 116 ? -19.539 4.976 17.156 1.00 88.81 116 SER A CA 1
ATOM 956 C C . SER A 1 116 ? -18.414 5.425 18.091 1.00 88.81 116 SER A C 1
ATOM 958 O O . SER A 1 116 ? -17.723 6.401 17.795 1.00 88.81 116 SER A O 1
ATOM 960 N N . ILE A 1 117 ? -18.203 4.723 19.210 1.00 90.06 117 ILE A N 1
ATOM 961 C CA . ILE A 1 117 ? -17.177 5.075 20.192 1.00 90.06 117 ILE A CA 1
ATOM 962 C C . ILE A 1 117 ? -15.824 4.515 19.727 1.00 90.06 117 ILE A C 1
ATOM 964 O O . ILE A 1 117 ? -15.668 3.300 19.607 1.00 90.06 117 ILE A O 1
ATOM 968 N N . PRO A 1 118 ? -14.811 5.371 19.497 1.00 90.25 118 PRO A N 1
ATOM 969 C CA . PRO A 1 118 ? -13.469 4.907 19.179 1.00 90.25 118 PRO A CA 1
ATOM 970 C C . PRO A 1 118 ? -12.763 4.409 20.446 1.00 90.25 118 PRO A C 1
ATOM 972 O O . PRO A 1 118 ? -12.615 5.164 21.417 1.00 90.25 118 PRO A O 1
ATOM 975 N N . PHE A 1 119 ? -12.268 3.172 20.410 1.00 90.44 119 PHE A N 1
ATOM 976 C CA . PHE A 1 119 ? -11.413 2.603 21.451 1.00 90.44 119 PHE A CA 1
ATOM 977 C C . PHE A 1 119 ? -9.952 2.645 21.021 1.00 90.44 119 PHE A C 1
ATOM 979 O O . PHE A 1 119 ? -9.619 2.281 19.895 1.00 90.44 119 PHE A O 1
ATOM 986 N N . LYS A 1 120 ? -9.075 3.087 21.921 1.00 89.50 120 LYS A N 1
ATOM 987 C CA . LYS A 1 120 ? -7.626 3.045 21.719 1.00 89.50 120 LYS A CA 1
ATOM 988 C C . LYS A 1 120 ? -7.113 1.708 22.234 1.00 89.50 120 LYS A C 1
ATOM 990 O O . LYS A 1 120 ? -7.242 1.432 23.421 1.00 89.50 120 LYS A O 1
ATOM 995 N N . VAL A 1 121 ? -6.568 0.896 21.339 1.00 90.38 121 VAL A N 1
ATOM 996 C CA . VAL A 1 121 ? -6.025 -0.434 21.643 1.00 90.38 121 VAL A CA 1
ATOM 997 C C . VAL A 1 121 ? -4.543 -0.488 21.298 1.00 90.38 121 VAL A C 1
ATOM 999 O O . VAL A 1 121 ? -4.070 0.299 20.472 1.00 90.38 121 VAL A O 1
ATOM 1002 N N . GLY A 1 122 ? -3.807 -1.405 21.925 1.00 88.81 122 GLY A N 1
ATOM 1003 C CA . GLY A 1 122 ? -2.403 -1.637 21.597 1.00 88.81 122 GLY A CA 1
ATOM 1004 C C . GLY A 1 122 ? -2.230 -2.073 20.138 1.00 88.81 122 GLY A C 1
ATOM 1005 O O . GLY A 1 122 ? -3.023 -2.844 19.606 1.00 88.81 122 GLY A O 1
ATOM 1006 N N . SER A 1 123 ? -1.192 -1.569 19.476 1.00 90.25 123 SER A N 1
ATOM 1007 C CA . SER A 1 123 ? -0.823 -1.931 18.105 1.00 90.25 123 SER A CA 1
ATOM 1008 C C . SER A 1 123 ? 0.666 -2.247 18.004 1.00 90.25 123 SER A C 1
ATOM 1010 O O . SER A 1 123 ? 1.477 -1.788 18.806 1.00 90.25 123 SER A O 1
ATOM 1012 N N . SER A 1 124 ? 1.049 -3.021 16.987 1.00 90.38 124 SER A N 1
ATOM 1013 C CA . SER A 1 124 ? 2.467 -3.202 16.642 1.00 90.38 124 SER A CA 1
ATOM 1014 C C . SER A 1 124 ? 3.049 -1.998 15.897 1.00 90.38 124 SER A C 1
ATOM 1016 O O . SER A 1 124 ? 4.257 -1.786 15.966 1.00 90.38 124 SER A O 1
ATOM 1018 N N . PHE A 1 125 ? 2.192 -1.207 15.246 1.00 92.94 125 PHE A N 1
ATOM 1019 C CA . PHE A 1 125 ? 2.551 -0.082 14.380 1.00 92.94 125 PHE A CA 1
ATOM 1020 C C . PHE A 1 125 ? 2.060 1.247 14.956 1.00 92.94 125 PHE A C 1
ATOM 1022 O O . PHE A 1 125 ? 1.075 1.290 15.707 1.00 92.94 125 PHE A O 1
ATOM 1029 N N . TRP A 1 126 ? 2.679 2.355 14.551 1.00 92.69 126 TRP A N 1
ATOM 1030 C CA . TRP A 1 126 ? 2.174 3.691 14.876 1.00 92.69 126 TRP A CA 1
ATOM 1031 C C . TRP A 1 126 ? 0.991 4.070 13.980 1.00 92.69 126 TRP A C 1
ATOM 1033 O O . TRP A 1 126 ? 1.131 4.810 13.018 1.00 92.69 126 TRP A O 1
ATOM 1043 N N . LEU A 1 127 ? -0.205 3.577 14.293 1.00 90.38 127 LEU A N 1
ATOM 1044 C CA . LEU A 1 127 ? -1.406 3.803 13.471 1.00 90.38 127 LEU A CA 1
ATOM 1045 C C . LEU A 1 127 ? -2.196 5.060 13.849 1.00 90.38 127 LEU A C 1
ATOM 1047 O O . LEU A 1 127 ? -3.224 5.361 13.239 1.00 90.38 127 LEU A O 1
ATOM 1051 N N . HIS A 1 128 ? -1.736 5.784 14.865 1.00 87.31 128 HIS A N 1
ATOM 1052 C CA . HIS A 1 128 ? -2.391 6.973 15.380 1.00 87.31 128 HIS A CA 1
ATOM 1053 C C . HIS A 1 128 ? -1.389 8.102 15.645 1.00 87.31 128 HIS A C 1
ATOM 1055 O O . HIS A 1 128 ? -0.244 7.880 16.042 1.00 87.31 128 HIS A O 1
ATOM 1061 N N . GLY A 1 129 ? -1.853 9.340 15.458 1.00 87.00 129 GLY A N 1
ATOM 1062 C CA . GLY A 1 129 ? -1.070 10.549 15.699 1.00 87.00 129 GLY A CA 1
ATOM 1063 C C . GLY A 1 129 ? -0.024 10.831 14.611 1.00 87.00 129 GLY A C 1
ATOM 1064 O O . GLY A 1 129 ? -0.062 10.237 13.537 1.00 87.00 129 GLY A O 1
ATOM 1065 N N . PRO A 1 130 ? 0.928 11.749 14.858 1.00 88.81 130 PRO A N 1
ATOM 1066 C CA . PRO A 1 130 ? 1.908 12.170 13.850 1.00 88.81 130 PRO A CA 1
ATOM 1067 C C . PRO A 1 130 ? 2.845 11.054 13.368 1.00 88.81 130 PRO A C 1
ATOM 1069 O O . PRO A 1 130 ? 3.345 11.113 12.246 1.00 88.81 130 PRO A O 1
ATOM 1072 N N . MET A 1 131 ? 3.074 10.026 14.193 1.00 90.75 131 MET A N 1
ATOM 1073 C CA . MET A 1 131 ? 3.952 8.903 13.846 1.00 90.75 131 MET A CA 1
ATOM 1074 C C . MET A 1 131 ? 3.384 8.010 12.735 1.00 90.75 131 MET A C 1
ATOM 1076 O O . MET A 1 131 ? 4.144 7.325 12.058 1.00 90.75 131 MET A O 1
ATOM 1080 N N . GLN A 1 132 ? 2.084 8.098 12.452 1.00 91.25 132 GLN A N 1
ATOM 1081 C CA . GLN A 1 132 ? 1.463 7.362 11.349 1.00 91.25 132 GLN A CA 1
ATOM 1082 C C . GLN A 1 132 ? 2.016 7.748 9.973 1.00 91.25 132 GLN A C 1
ATOM 1084 O O . GLN A 1 132 ? 2.097 6.921 9.066 1.00 91.25 132 GLN A O 1
ATOM 1089 N N . TYR A 1 133 ? 2.444 9.000 9.804 1.00 92.75 133 TYR A N 1
ATOM 1090 C CA . TYR A 1 133 ? 3.029 9.451 8.544 1.00 92.75 133 TYR A CA 1
ATOM 1091 C C . TYR A 1 133 ? 4.428 8.867 8.346 1.00 92.75 133 TYR A C 1
ATOM 1093 O O . TYR A 1 133 ? 4.809 8.571 7.216 1.00 92.75 133 TYR A O 1
ATOM 1101 N N . TRP A 1 134 ? 5.163 8.638 9.438 1.00 93.62 134 TRP A N 1
ATOM 1102 C CA . TRP A 1 134 ? 6.444 7.941 9.390 1.00 93.62 134 TRP A CA 1
ATOM 1103 C C . TRP A 1 134 ? 6.283 6.486 8.954 1.00 93.62 134 TRP A C 1
ATOM 1105 O O . TRP A 1 134 ? 7.095 6.022 8.158 1.00 93.62 134 TRP A O 1
ATOM 1115 N N . GLU A 1 135 ? 5.216 5.802 9.380 1.00 95.06 135 GLU A N 1
ATOM 1116 C CA . GLU A 1 135 ? 4.894 4.456 8.885 1.00 95.06 135 GLU A CA 1
ATOM 1117 C C . GLU A 1 135 ? 4.626 4.468 7.378 1.00 95.06 135 GLU A C 1
ATOM 1119 O O . GLU A 1 135 ? 5.229 3.692 6.639 1.00 95.06 135 GLU A O 1
ATOM 1124 N N . ILE A 1 136 ? 3.783 5.385 6.888 1.00 95.50 136 ILE A N 1
ATOM 1125 C CA . ILE A 1 136 ? 3.497 5.503 5.448 1.00 95.50 136 ILE A CA 1
ATOM 1126 C C . ILE A 1 136 ? 4.787 5.735 4.650 1.00 95.50 136 ILE A C 1
ATOM 1128 O O . ILE A 1 136 ? 5.026 5.066 3.642 1.00 95.50 136 ILE A O 1
ATOM 1132 N N . VAL A 1 137 ? 5.623 6.678 5.096 1.00 96.31 137 VAL A N 1
ATOM 1133 C CA . VAL A 1 137 ? 6.895 6.999 4.437 1.00 96.31 137 VAL A CA 1
ATOM 1134 C C . VAL A 1 137 ? 7.819 5.787 4.439 1.00 96.31 137 VAL A C 1
ATOM 1136 O O . VAL A 1 137 ? 8.362 5.439 3.390 1.00 96.31 137 VAL A O 1
ATOM 1139 N N . PHE A 1 138 ? 7.965 5.119 5.584 1.00 96.56 138 PHE A N 1
ATOM 1140 C CA . PHE A 1 138 ? 8.802 3.933 5.713 1.00 96.56 138 PHE A CA 1
ATOM 1141 C C . PHE A 1 138 ? 8.346 2.817 4.771 1.00 96.56 138 PHE A C 1
ATOM 1143 O O . PHE A 1 138 ? 9.140 2.351 3.952 1.00 96.56 138 PHE A O 1
ATOM 1150 N N . TRP A 1 139 ? 7.070 2.429 4.829 1.00 97.62 139 TRP A N 1
ATOM 1151 C CA . TRP A 1 139 ? 6.531 1.348 4.004 1.00 97.62 139 TRP A CA 1
ATOM 1152 C C . TRP A 1 139 ? 6.587 1.682 2.513 1.00 97.62 139 TRP A C 1
ATOM 1154 O O . TRP A 1 139 ? 6.897 0.808 1.702 1.00 97.62 139 TRP A O 1
ATOM 1164 N N . SER A 1 140 ? 6.401 2.952 2.141 1.00 97.88 140 SER A N 1
ATOM 1165 C CA . SER A 1 140 ? 6.587 3.401 0.760 1.00 97.88 140 SER A CA 1
ATOM 1166 C C . SER A 1 140 ? 8.047 3.315 0.304 1.00 97.88 140 SER A C 1
ATOM 1168 O O . SER A 1 140 ? 8.299 2.862 -0.812 1.00 97.88 140 SER A O 1
ATOM 1170 N N . ILE A 1 141 ? 9.019 3.725 1.126 1.00 97.25 141 ILE A N 1
ATOM 1171 C CA . ILE A 1 141 ? 10.450 3.590 0.798 1.00 97.25 141 ILE A CA 1
ATOM 1172 C C . ILE A 1 141 ? 10.824 2.111 0.689 1.00 97.25 141 ILE A C 1
ATOM 1174 O O . ILE A 1 141 ? 11.496 1.711 -0.262 1.00 97.25 141 ILE A O 1
ATOM 1178 N N . PHE A 1 142 ? 10.346 1.288 1.621 1.00 97.38 142 PHE A N 1
ATOM 1179 C CA . PHE A 1 142 ? 10.587 -0.149 1.616 1.00 97.38 142 PHE A CA 1
ATOM 1180 C C . PHE A 1 142 ? 10.028 -0.813 0.349 1.00 97.38 142 PHE A C 1
ATOM 1182 O O . PHE A 1 142 ? 10.722 -1.609 -0.283 1.00 97.38 142 PHE A O 1
ATOM 1189 N N . GLY A 1 143 ? 8.834 -0.406 -0.096 1.00 97.69 143 GLY A N 1
ATOM 1190 C CA . GLY A 1 143 ? 8.266 -0.816 -1.382 1.00 97.69 143 GLY A CA 1
ATOM 1191 C C . GLY A 1 143 ? 9.159 -0.455 -2.571 1.00 97.69 143 GLY A C 1
ATOM 1192 O O . GLY A 1 143 ? 9.431 -1.310 -3.416 1.00 97.69 143 GLY A O 1
ATOM 1193 N N . VAL A 1 144 ? 9.682 0.777 -2.626 1.00 97.62 144 VAL A N 1
ATOM 1194 C CA . VAL A 1 144 ? 10.618 1.197 -3.689 1.00 97.62 144 VAL A CA 1
ATOM 1195 C C . VAL A 1 144 ? 11.883 0.345 -3.680 1.00 97.62 144 VAL A C 1
ATOM 1197 O O . VAL A 1 144 ? 12.331 -0.089 -4.738 1.00 97.62 144 VAL A O 1
ATOM 1200 N N . ILE A 1 145 ? 12.466 0.083 -2.512 1.00 96.56 145 ILE A N 1
ATOM 1201 C CA . ILE A 1 145 ? 13.689 -0.720 -2.410 1.00 96.56 145 ILE A CA 1
ATOM 1202 C C . ILE A 1 145 ? 13.429 -2.159 -2.862 1.00 96.56 145 ILE A C 1
ATOM 1204 O O . ILE A 1 145 ? 14.194 -2.687 -3.668 1.00 96.56 145 ILE A O 1
ATOM 1208 N N . ALA A 1 146 ? 12.322 -2.765 -2.423 1.00 97.12 146 ALA A N 1
ATOM 1209 C CA . ALA A 1 146 ? 11.908 -4.091 -2.874 1.00 97.12 146 ALA A CA 1
ATOM 1210 C C . ALA A 1 146 ? 11.727 -4.140 -4.403 1.00 97.12 146 ALA A C 1
ATOM 1212 O O . ALA A 1 146 ? 12.190 -5.077 -5.048 1.00 97.12 146 ALA A O 1
ATOM 1213 N N . SER A 1 147 ? 11.137 -3.096 -4.991 1.00 96.19 147 SER A N 1
ATOM 1214 C CA . SER A 1 147 ? 11.002 -2.927 -6.445 1.00 96.19 147 SER A CA 1
ATOM 1215 C C . SER A 1 147 ? 12.360 -2.839 -7.149 1.00 96.19 147 SER A C 1
ATOM 1217 O O . SER A 1 147 ? 12.592 -3.531 -8.139 1.00 96.19 147 SER A O 1
ATOM 1219 N N . ILE A 1 148 ? 13.298 -2.047 -6.616 1.00 94.75 148 ILE A N 1
ATOM 1220 C CA . ILE A 1 148 ? 14.660 -1.911 -7.159 1.00 94.75 148 ILE A CA 1
ATOM 1221 C C . ILE A 1 148 ? 15.397 -3.252 -7.127 1.00 94.75 148 ILE A C 1
ATOM 1223 O O . ILE A 1 148 ? 16.033 -3.614 -8.114 1.00 94.75 148 ILE A O 1
ATOM 1227 N N . ILE A 1 149 ? 15.300 -3.995 -6.022 1.00 95.06 149 ILE A N 1
ATOM 1228 C CA . ILE A 1 149 ? 15.925 -5.315 -5.884 1.00 95.06 149 ILE A CA 1
ATOM 1229 C C . ILE A 1 149 ? 15.281 -6.308 -6.856 1.00 95.06 149 ILE A C 1
ATOM 1231 O O . ILE A 1 149 ? 16.001 -7.015 -7.552 1.00 95.06 149 ILE A O 1
ATOM 1235 N N . TYR A 1 150 ? 13.950 -6.339 -6.946 1.00 95.62 150 TYR A N 1
ATOM 1236 C CA . TYR A 1 150 ? 13.226 -7.252 -7.830 1.00 95.62 150 TYR A CA 1
ATOM 1237 C C . TYR A 1 150 ? 13.565 -7.017 -9.309 1.00 95.62 150 TYR A C 1
ATOM 1239 O O . TYR A 1 150 ? 14.095 -7.912 -9.969 1.00 95.62 150 TYR A O 1
ATOM 1247 N N . TYR A 1 151 ? 13.341 -5.800 -9.817 1.00 92.44 151 TYR A N 1
ATOM 1248 C CA . TYR A 1 151 ? 13.626 -5.470 -11.218 1.00 92.44 151 TYR A CA 1
ATOM 1249 C C . TYR A 1 151 ? 15.126 -5.472 -11.519 1.00 92.44 151 TYR A C 1
ATOM 1251 O O . TYR A 1 151 ? 15.535 -5.817 -12.625 1.00 92.44 151 TYR A O 1
ATOM 1259 N N . GLY A 1 152 ? 15.959 -5.114 -10.537 1.00 92.56 152 GLY A N 1
ATOM 1260 C CA . GLY A 1 152 ? 17.409 -5.224 -10.644 1.00 92.56 152 GLY A CA 1
ATOM 1261 C C . GLY A 1 152 ? 17.845 -6.675 -10.831 1.00 92.56 152 GLY A C 1
ATOM 1262 O O . GLY A 1 152 ? 18.584 -6.967 -11.765 1.00 92.56 152 GLY A O 1
ATOM 1263 N N . ALA A 1 153 ? 17.348 -7.592 -9.999 1.00 93.75 153 ALA A N 1
ATOM 1264 C CA . ALA A 1 153 ? 17.653 -9.017 -10.104 1.00 93.75 153 ALA A CA 1
ATOM 1265 C C . ALA A 1 153 ? 17.172 -9.611 -11.437 1.00 93.75 153 ALA A C 1
ATOM 1267 O O . ALA A 1 153 ? 17.911 -10.360 -12.076 1.00 93.75 153 ALA A O 1
ATOM 1268 N N . GLU A 1 154 ? 15.971 -9.240 -11.887 1.00 93.38 154 GLU A N 1
ATOM 1269 C CA . GLU A 1 154 ? 15.427 -9.679 -13.174 1.00 93.38 154 GLU A CA 1
ATOM 1270 C C . GLU A 1 154 ? 16.268 -9.184 -14.360 1.00 93.38 154 GLU A C 1
ATOM 1272 O O . GLU A 1 154 ? 16.662 -9.984 -15.211 1.00 93.38 154 GLU A O 1
ATOM 1277 N N . ALA A 1 155 ? 16.609 -7.892 -14.394 1.00 90.88 155 ALA A N 1
ATOM 1278 C CA . ALA A 1 155 ? 17.425 -7.315 -15.462 1.00 90.88 155 ALA A CA 1
ATOM 1279 C C . ALA A 1 155 ? 18.836 -7.924 -15.507 1.00 90.88 155 ALA A C 1
ATOM 1281 O O . ALA A 1 155 ? 19.382 -8.140 -16.589 1.00 90.88 155 ALA A O 1
ATOM 1282 N N . ILE A 1 156 ? 19.419 -8.243 -14.346 1.00 90.56 156 ILE A N 1
ATOM 1283 C CA . ILE A 1 156 ? 20.706 -8.950 -14.261 1.00 90.56 156 ILE A CA 1
ATOM 1284 C C . ILE A 1 156 ? 20.571 -10.374 -14.807 1.00 90.56 156 ILE A C 1
ATOM 1286 O O . ILE A 1 156 ? 21.409 -10.797 -15.600 1.00 90.56 156 ILE A O 1
ATOM 1290 N N . GLY A 1 157 ? 19.511 -11.094 -14.426 1.00 90.94 157 GLY A N 1
ATOM 1291 C CA . GLY A 1 157 ? 19.253 -12.458 -14.893 1.00 90.94 157 GLY A CA 1
ATOM 1292 C C . GLY A 1 157 ? 19.038 -12.563 -16.406 1.00 90.94 157 GLY A C 1
ATOM 1293 O O . GLY A 1 157 ? 19.348 -13.599 -16.989 1.00 90.94 157 GLY A O 1
ATOM 1294 N N . ARG A 1 158 ? 18.553 -11.489 -17.042 1.00 91.88 158 ARG A N 1
ATOM 1295 C CA . ARG A 1 158 ? 18.335 -11.395 -18.497 1.00 91.88 158 ARG A CA 1
ATOM 1296 C C . ARG A 1 158 ? 19.484 -10.733 -19.269 1.00 91.88 158 ARG A C 1
ATOM 1298 O O . ARG A 1 158 ? 19.383 -10.590 -20.480 1.00 91.88 158 ARG A O 1
ATOM 1305 N N . SER A 1 159 ? 20.558 -10.308 -18.600 1.00 88.31 159 SER A N 1
ATOM 1306 C CA . SER A 1 159 ? 21.631 -9.492 -19.199 1.00 88.31 159 SER A CA 1
ATOM 1307 C C . SER A 1 159 ? 21.167 -8.147 -19.795 1.00 88.31 159 SER A C 1
ATOM 1309 O O . SER A 1 159 ? 21.862 -7.568 -20.626 1.00 88.31 159 SER A O 1
ATOM 1311 N N . GLU A 1 160 ? 20.028 -7.615 -19.346 1.00 90.81 160 GLU A N 1
ATOM 1312 C CA . GLU A 1 160 ? 19.399 -6.371 -19.834 1.00 90.81 160 GLU A CA 1
ATOM 1313 C C . GLU A 1 160 ? 19.625 -5.176 -18.886 1.00 90.81 160 GLU A C 1
ATOM 1315 O O . GLU A 1 160 ? 18.934 -4.154 -18.949 1.00 90.81 160 GLU A O 1
ATOM 1320 N N . PHE A 1 161 ? 20.574 -5.292 -17.955 1.00 89.69 161 PHE A N 1
ATOM 1321 C CA . PHE A 1 161 ? 20.839 -4.236 -16.985 1.00 89.69 161 PHE A CA 1
ATOM 1322 C C . PHE A 1 161 ? 21.397 -2.971 -17.657 1.00 89.69 161 PHE A C 1
ATOM 1324 O O . PHE A 1 161 ? 22.491 -2.976 -18.220 1.00 89.69 161 PHE A O 1
ATOM 1331 N N . ASP A 1 162 ? 20.672 -1.859 -17.520 1.00 88.75 162 ASP A N 1
ATOM 1332 C CA . ASP A 1 162 ? 21.072 -0.550 -18.037 1.00 88.75 162 ASP A CA 1
ATOM 1333 C C . ASP A 1 162 ? 21.435 0.412 -16.899 1.00 88.75 162 ASP A C 1
ATOM 1335 O O . ASP A 1 162 ? 20.600 0.825 -16.088 1.00 88.75 162 ASP A O 1
ATOM 1339 N N . ARG A 1 163 ? 22.704 0.828 -16.883 1.00 87.62 163 ARG A N 1
ATOM 1340 C CA . ARG A 1 163 ? 23.260 1.757 -15.894 1.00 87.62 163 ARG A CA 1
ATOM 1341 C C . ARG A 1 163 ? 22.592 3.131 -15.929 1.00 87.62 163 ARG A C 1
ATOM 1343 O O . ARG A 1 163 ? 22.488 3.781 -14.887 1.00 87.62 163 ARG A O 1
ATOM 1350 N N . ASN A 1 164 ? 22.123 3.571 -17.092 1.00 91.88 164 ASN A N 1
ATOM 1351 C CA . ASN A 1 164 ? 21.518 4.892 -17.246 1.00 91.88 164 ASN A CA 1
ATOM 1352 C C . ASN A 1 164 ? 20.174 5.005 -16.511 1.00 91.88 164 ASN A C 1
ATOM 1354 O O . ASN A 1 164 ? 19.702 6.112 -16.258 1.00 91.88 164 ASN A O 1
ATOM 1358 N N . LYS A 1 165 ? 19.587 3.874 -16.092 1.00 89.56 165 LYS A N 1
ATOM 1359 C CA . LYS A 1 165 ? 18.349 3.836 -15.302 1.00 89.56 165 LYS A CA 1
ATOM 1360 C C . LYS A 1 165 ? 18.578 4.043 -13.800 1.00 89.56 165 LYS A C 1
ATOM 1362 O O . LYS A 1 165 ? 17.626 4.370 -13.090 1.00 89.56 165 LYS A O 1
ATOM 1367 N N . ILE A 1 166 ? 19.815 3.919 -13.298 1.00 90.56 166 ILE A N 1
ATOM 1368 C CA . ILE A 1 166 ? 20.130 4.048 -11.860 1.00 90.56 166 ILE A CA 1
ATOM 1369 C C . ILE A 1 166 ? 19.678 5.398 -11.272 1.00 90.56 166 ILE A C 1
ATOM 1371 O O . ILE A 1 166 ? 19.005 5.378 -10.238 1.00 90.56 166 ILE A O 1
ATOM 1375 N N . PRO A 1 167 ? 19.956 6.565 -11.893 1.00 93.19 167 PRO A N 1
ATOM 1376 C CA . PRO A 1 167 ? 19.472 7.846 -11.375 1.00 93.19 167 PRO A CA 1
ATOM 1377 C C . PRO A 1 167 ? 17.943 7.898 -11.248 1.00 93.19 167 PRO A C 1
ATOM 1379 O O . PRO A 1 167 ? 17.425 8.431 -10.270 1.00 93.19 167 PRO A O 1
ATOM 1382 N N . GLY A 1 168 ? 17.216 7.272 -12.181 1.00 92.00 168 GLY A N 1
ATOM 1383 C CA . GLY A 1 168 ? 15.758 7.152 -12.117 1.00 92.00 168 GLY A CA 1
ATOM 1384 C C . GLY A 1 168 ? 15.276 6.311 -10.930 1.00 92.00 168 GLY A C 1
ATOM 1385 O O . GLY A 1 168 ? 14.266 6.640 -10.309 1.00 92.00 168 GLY A O 1
ATOM 1386 N N . HIS A 1 169 ? 16.013 5.259 -10.561 1.00 91.62 169 HIS A N 1
ATOM 1387 C CA . HIS A 1 169 ? 15.736 4.477 -9.352 1.00 91.62 169 HIS A CA 1
ATOM 1388 C C . HIS A 1 169 ? 16.027 5.253 -8.063 1.00 91.62 169 HIS A C 1
ATOM 1390 O O . HIS A 1 169 ? 15.254 5.160 -7.113 1.00 91.62 169 HIS A O 1
ATOM 1396 N N . ILE A 1 170 ? 17.086 6.063 -8.033 1.00 91.50 170 ILE A N 1
ATOM 1397 C CA . ILE A 1 170 ? 17.387 6.922 -6.878 1.00 91.50 170 ILE A CA 1
ATOM 1398 C C . ILE A 1 170 ? 16.305 7.994 -6.715 1.00 91.50 170 ILE A C 1
ATOM 1400 O O . ILE A 1 170 ? 15.827 8.215 -5.605 1.00 91.50 170 ILE A O 1
ATOM 1404 N N . ALA A 1 171 ? 15.856 8.607 -7.814 1.00 94.19 171 ALA A N 1
ATOM 1405 C CA . ALA A 1 171 ? 14.771 9.584 -7.779 1.00 94.19 171 ALA A CA 1
ATOM 1406 C C . ALA A 1 171 ? 13.491 8.998 -7.151 1.00 94.19 171 ALA A C 1
ATOM 1408 O O . ALA A 1 171 ? 12.845 9.675 -6.349 1.00 94.19 171 ALA A O 1
ATOM 1409 N N . LYS A 1 172 ? 13.166 7.724 -7.437 1.00 95.06 172 LYS A N 1
ATOM 1410 C CA . LYS A 1 172 ? 12.012 7.017 -6.844 1.00 95.06 172 LYS A CA 1
ATOM 1411 C C . LYS A 1 172 ? 12.045 6.995 -5.320 1.00 95.06 172 LYS A C 1
ATOM 1413 O O . LYS A 1 172 ? 10.995 7.157 -4.711 1.00 95.06 172 LYS A O 1
ATOM 1418 N N . LEU A 1 173 ? 13.217 6.844 -4.700 1.00 94.81 173 LEU A N 1
ATOM 1419 C CA . LEU A 1 173 ? 13.335 6.837 -3.234 1.00 94.81 173 LEU A CA 1
ATOM 1420 C C . LEU A 1 173 ? 12.899 8.166 -2.605 1.00 94.81 173 LEU A C 1
ATOM 1422 O O . LEU A 1 173 ? 12.452 8.179 -1.463 1.00 94.81 173 LEU A O 1
ATOM 1426 N N . VAL A 1 174 ? 13.007 9.268 -3.352 1.00 94.38 174 VAL A N 1
ATOM 1427 C CA . VAL A 1 174 ? 12.638 10.607 -2.885 1.00 94.38 174 VAL A CA 1
ATOM 1428 C C . VAL A 1 174 ? 11.172 10.907 -3.182 1.00 94.38 174 VAL A C 1
ATOM 1430 O O . VAL A 1 174 ? 10.424 11.268 -2.276 1.00 94.38 174 VAL A O 1
ATOM 1433 N N . TYR A 1 175 ? 10.737 10.764 -4.439 1.00 95.19 175 TYR A N 1
ATOM 1434 C CA . TYR A 1 175 ? 9.391 11.206 -4.815 1.00 95.19 175 TYR A CA 1
ATOM 1435 C C . TYR A 1 175 ? 8.292 10.214 -4.426 1.00 95.19 175 TYR A C 1
ATOM 1437 O O . TYR A 1 175 ? 7.168 10.644 -4.174 1.00 95.19 175 TYR A O 1
ATOM 1445 N N . ALA A 1 176 ? 8.573 8.906 -4.363 1.00 95.62 176 ALA A N 1
ATOM 1446 C CA . ALA A 1 176 ? 7.550 7.906 -4.062 1.00 95.62 176 ALA A CA 1
ATOM 1447 C C . ALA A 1 176 ? 6.895 8.107 -2.684 1.00 95.62 176 ALA A C 1
ATOM 1449 O O . ALA A 1 176 ? 5.669 8.202 -2.657 1.00 95.62 176 ALA A O 1
ATOM 1450 N N . PRO A 1 177 ? 7.628 8.257 -1.559 1.00 96.44 177 PRO A N 1
ATOM 1451 C CA . PRO A 1 177 ? 6.989 8.487 -0.260 1.00 96.44 177 PRO A CA 1
ATOM 1452 C C . PRO A 1 177 ? 6.150 9.769 -0.229 1.00 96.44 177 PRO A C 1
ATOM 1454 O O . PRO A 1 177 ? 5.067 9.777 0.355 1.00 96.44 177 PRO A O 1
ATOM 1457 N N . ILE A 1 178 ? 6.599 10.829 -0.910 1.00 95.38 178 ILE A N 1
ATOM 1458 C CA . ILE A 1 178 ? 5.839 12.080 -1.035 1.00 95.38 178 ILE A CA 1
ATOM 1459 C C . ILE A 1 178 ? 4.543 11.828 -1.816 1.00 95.38 178 ILE A C 1
ATOM 1461 O O . ILE A 1 178 ? 3.467 12.218 -1.369 1.00 95.38 178 ILE A O 1
ATOM 1465 N N . SER A 1 179 ? 4.623 11.125 -2.950 1.00 94.25 179 SER A N 1
ATOM 1466 C CA . SER A 1 179 ? 3.450 10.785 -3.761 1.00 94.25 179 SER A CA 1
ATOM 1467 C C . SER A 1 179 ? 2.455 9.893 -3.012 1.00 94.25 179 SER A C 1
ATOM 1469 O O . SER A 1 179 ? 1.253 10.143 -3.071 1.00 94.25 179 SER A O 1
ATOM 1471 N N . SER A 1 180 ? 2.941 8.915 -2.241 1.00 95.06 180 SER A N 1
ATOM 1472 C CA . SER A 1 180 ? 2.114 8.031 -1.417 1.00 95.06 180 SER A CA 1
ATOM 1473 C C . SER A 1 180 ? 1.358 8.813 -0.343 1.00 95.06 180 SER A C 1
ATOM 1475 O O . SER A 1 180 ? 0.160 8.596 -0.169 1.00 95.06 180 SER A O 1
ATOM 1477 N N . LEU A 1 181 ? 2.019 9.763 0.332 1.00 94.38 181 LEU A N 1
ATOM 1478 C CA . LEU A 1 181 ? 1.361 10.654 1.294 1.00 94.38 181 LEU A CA 1
ATOM 1479 C C . LEU A 1 181 ? 0.263 11.487 0.635 1.00 94.38 181 LEU A C 1
ATOM 1481 O O . LEU A 1 181 ? -0.849 11.537 1.154 1.00 94.38 181 LEU A O 1
ATOM 1485 N N . VAL A 1 182 ? 0.554 12.099 -0.518 1.00 92.75 182 VAL A N 1
ATOM 1486 C CA . VAL A 1 182 ? -0.432 12.896 -1.262 1.00 92.75 182 VAL A CA 1
ATOM 1487 C C . VAL A 1 182 ? -1.650 12.047 -1.616 1.00 92.75 182 VAL A C 1
ATOM 1489 O O . VAL A 1 182 ? -2.767 12.455 -1.321 1.00 92.75 182 VAL A O 1
ATOM 1492 N N . ILE A 1 183 ? -1.455 10.846 -2.168 1.00 91.75 183 ILE A N 1
ATOM 1493 C CA . ILE A 1 183 ? -2.557 9.946 -2.543 1.00 91.75 183 ILE A CA 1
ATOM 1494 C C . ILE A 1 183 ? -3.390 9.547 -1.323 1.00 91.75 183 ILE A C 1
ATOM 1496 O O . ILE A 1 183 ? -4.617 9.623 -1.370 1.00 91.75 183 ILE A O 1
ATOM 1500 N N . ILE A 1 184 ? -2.744 9.144 -0.226 1.00 90.75 184 ILE A N 1
ATOM 1501 C CA . ILE A 1 184 ? -3.445 8.723 0.993 1.00 90.75 184 ILE A CA 1
ATOM 1502 C C . ILE A 1 184 ? -4.221 9.897 1.607 1.00 90.75 184 ILE A C 1
ATOM 1504 O O . ILE A 1 184 ? -5.357 9.710 2.043 1.00 90.75 184 ILE A O 1
ATOM 1508 N N . PHE A 1 185 ? -3.668 11.113 1.594 1.00 89.06 185 PHE A N 1
ATOM 1509 C CA . PHE A 1 185 ? -4.375 12.311 2.060 1.00 89.06 185 PHE A CA 1
ATOM 1510 C C . PHE A 1 185 ? -5.538 12.688 1.156 1.00 89.06 185 PHE A C 1
ATOM 1512 O O . PHE A 1 185 ? -6.621 12.969 1.664 1.00 89.06 185 PHE A O 1
ATOM 1519 N N . SER A 1 186 ? -5.353 12.646 -0.163 1.00 87.31 186 SER A N 1
ATOM 1520 C CA . SER A 1 186 ? -6.439 12.875 -1.116 1.00 87.31 186 SER A CA 1
ATOM 1521 C C . SER A 1 186 ? -7.573 11.874 -0.911 1.00 87.31 186 SER A C 1
ATOM 1523 O O . SER A 1 186 ? -8.735 12.270 -0.872 1.00 87.31 186 SER A O 1
ATOM 1525 N N . PHE A 1 187 ? -7.246 10.595 -0.711 1.00 84.81 187 PHE A N 1
ATOM 1526 C CA . PHE A 1 187 ? -8.240 9.562 -0.436 1.00 84.81 187 PHE A CA 1
ATOM 1527 C C . PHE A 1 187 ? -8.955 9.795 0.898 1.00 84.81 187 PHE A C 1
ATOM 1529 O O . PHE A 1 187 ? -10.181 9.736 0.953 1.00 84.81 187 PHE A O 1
ATOM 1536 N N . SER A 1 188 ? -8.208 10.117 1.958 1.00 82.69 188 SER A N 1
ATOM 1537 C CA . SER A 1 188 ? -8.776 10.432 3.273 1.00 82.69 188 SER A CA 1
ATOM 1538 C C . SER A 1 188 ? -9.741 11.615 3.195 1.00 82.69 188 SER A C 1
ATOM 1540 O O . SER A 1 188 ? -10.874 11.490 3.646 1.00 82.69 188 SER A O 1
ATOM 1542 N N . LEU A 1 189 ? -9.343 12.716 2.548 1.00 81.62 189 LEU A N 1
ATOM 1543 C CA . LEU A 1 189 ? -10.194 13.893 2.347 1.00 81.62 189 LEU A CA 1
ATOM 1544 C C . LEU A 1 189 ? -11.460 13.572 1.545 1.00 81.62 189 LEU A C 1
ATOM 1546 O O . LEU A 1 189 ? -12.534 14.075 1.874 1.00 81.62 189 LEU A O 1
ATOM 1550 N N . PHE A 1 190 ? -11.341 12.739 0.508 1.00 80.31 190 PHE A N 1
ATOM 1551 C CA . PHE A 1 190 ? -12.466 12.368 -0.347 1.00 80.31 190 PHE A CA 1
ATOM 1552 C C . PHE A 1 190 ? -13.490 11.500 0.392 1.00 80.31 190 PHE A C 1
ATOM 1554 O O . PHE A 1 190 ? -14.678 11.810 0.390 1.00 80.31 190 PHE A O 1
ATOM 1561 N N . VAL A 1 191 ? -13.033 10.445 1.074 1.00 77.88 191 VAL A N 1
ATOM 1562 C CA . VAL A 1 191 ? -13.906 9.530 1.835 1.00 77.88 191 VAL A CA 1
ATOM 1563 C C . VAL A 1 191 ? -14.588 10.246 3.000 1.00 77.88 191 VAL A C 1
ATOM 1565 O O . VAL A 1 191 ? -15.722 9.940 3.358 1.00 77.88 191 VAL A O 1
ATOM 1568 N N . ALA A 1 192 ? -13.906 11.220 3.585 1.00 71.31 192 ALA A N 1
ATOM 1569 C CA . ALA A 1 192 ? -14.356 11.928 4.766 1.00 71.31 192 ALA A CA 1
ATOM 1570 C C . ALA A 1 192 ? -15.197 13.186 4.482 1.00 71.31 192 ALA A C 1
ATOM 1572 O O . ALA A 1 192 ? -15.353 14.026 5.378 1.00 71.31 192 ALA A O 1
ATOM 1573 N N . ASN A 1 193 ? -15.705 13.349 3.251 1.00 71.88 193 ASN A N 1
ATOM 1574 C CA . ASN A 1 193 ? -16.471 14.523 2.813 1.00 71.88 193 ASN A CA 1
ATOM 1575 C C . ASN A 1 193 ? -15.782 15.861 3.167 1.00 71.88 193 ASN A C 1
ATOM 1577 O O . ASN A 1 193 ? -16.430 16.813 3.599 1.00 71.88 193 ASN A O 1
ATOM 1581 N N . GLY A 1 194 ? -14.454 15.928 3.029 1.00 59.91 194 GLY A N 1
ATOM 1582 C CA . GLY A 1 194 ? -13.662 17.134 3.294 1.00 59.91 194 GLY A CA 1
ATOM 1583 C C . GLY A 1 194 ? -13.206 17.333 4.744 1.00 59.91 194 GLY A C 1
ATOM 1584 O O . GLY A 1 194 ? -12.483 18.292 5.012 1.00 59.91 194 GLY A O 1
ATOM 1585 N N . SER A 1 195 ? -13.557 16.443 5.679 1.00 54.66 195 SER A N 1
ATOM 1586 C CA . SER A 1 195 ? -12.939 16.430 7.014 1.00 54.66 195 SER A CA 1
ATOM 1587 C C . SER A 1 195 ? -11.668 15.576 7.006 1.00 54.66 195 SER A C 1
ATOM 1589 O O . SER A 1 195 ? -11.617 14.540 6.360 1.00 54.66 195 SER A O 1
ATOM 1591 N N . ILE A 1 196 ? -10.600 15.971 7.700 1.00 54.88 196 ILE A N 1
ATOM 1592 C CA . ILE A 1 196 ? -9.447 15.071 7.855 1.00 54.88 196 ILE A CA 1
ATOM 1593 C C . ILE A 1 196 ? -9.805 14.098 8.973 1.00 54.88 196 ILE A C 1
ATOM 1595 O O . ILE A 1 196 ? -9.613 14.394 10.154 1.00 54.88 196 ILE A O 1
ATOM 1599 N N . ILE A 1 197 ? -10.366 12.946 8.609 1.00 55.62 197 ILE A N 1
ATOM 1600 C CA . ILE A 1 197 ? -10.586 11.864 9.563 1.00 55.62 197 ILE A CA 1
ATOM 1601 C C . ILE A 1 197 ? -9.209 11.316 9.960 1.00 55.62 197 ILE A C 1
ATOM 1603 O O . ILE A 1 197 ? -8.588 10.534 9.246 1.00 55.62 197 ILE A O 1
ATOM 1607 N N . THR A 1 198 ? -8.719 11.740 11.125 1.00 55.22 198 THR A N 1
ATOM 1608 C CA . THR A 1 198 ? -7.504 11.204 11.763 1.00 55.22 198 THR A CA 1
ATOM 1609 C C . THR A 1 198 ? -7.775 9.906 12.527 1.00 55.22 198 THR A C 1
ATOM 1611 O O . THR A 1 198 ? -6.918 9.435 13.283 1.00 55.22 198 THR A O 1
ATOM 1614 N N . THR A 1 199 ? -8.969 9.318 12.379 1.00 55.47 199 THR A N 1
ATOM 1615 C CA . THR A 1 199 ? -9.313 8.082 13.077 1.00 55.47 199 THR A CA 1
ATOM 1616 C C . THR A 1 199 ? -8.557 6.922 12.450 1.00 55.47 199 THR A C 1
ATOM 1618 O O . THR A 1 199 ? -9.005 6.368 11.456 1.00 55.47 199 THR A O 1
ATOM 1621 N N . GLY A 1 200 ? -7.411 6.596 13.047 1.00 57.81 200 GLY A N 1
ATOM 1622 C CA . GLY A 1 200 ? -6.701 5.325 12.940 1.00 57.81 200 GLY A CA 1
ATOM 1623 C C . GLY A 1 200 ? -6.437 4.863 11.515 1.00 57.81 200 GLY A C 1
ATOM 1624 O O . GLY A 1 200 ? -7.310 4.307 10.853 1.00 57.81 200 GLY A O 1
ATOM 1625 N N . ILE A 1 201 ? -5.195 4.999 11.068 1.00 65.38 201 ILE A N 1
ATOM 1626 C CA . ILE A 1 201 ? -4.766 4.357 9.832 1.00 65.38 201 ILE A CA 1
ATOM 1627 C C . ILE A 1 201 ? -4.944 2.843 9.995 1.00 65.38 201 ILE A C 1
ATOM 1629 O O . ILE A 1 201 ? -4.394 2.237 10.908 1.00 65.38 201 ILE A O 1
ATOM 1633 N N . SER A 1 202 ? -5.746 2.214 9.138 1.00 81.38 202 SER A N 1
ATOM 1634 C CA . SER A 1 202 ? -5.877 0.759 9.159 1.00 81.38 202 SER A CA 1
ATOM 1635 C C . SER A 1 202 ? -4.586 0.114 8.654 1.00 81.38 202 SER A C 1
ATOM 1637 O O . SER A 1 202 ? -3.879 0.682 7.821 1.00 81.38 202 SER A O 1
ATOM 1639 N N . ASN A 1 203 ? -4.307 -1.119 9.087 1.00 87.75 203 ASN A N 1
ATOM 1640 C CA . ASN A 1 203 ? -3.190 -1.912 8.552 1.00 87.75 203 ASN A CA 1
ATOM 1641 C C . ASN A 1 203 ? -3.204 -1.977 7.009 1.00 87.75 203 ASN A C 1
ATOM 1643 O O . ASN A 1 203 ? -2.152 -2.053 6.380 1.00 87.75 203 ASN A O 1
ATOM 1647 N N . ALA A 1 204 ? -4.386 -1.878 6.388 1.00 89.31 204 ALA A N 1
ATOM 1648 C CA . ALA A 1 204 ? -4.535 -1.841 4.938 1.00 89.31 204 ALA A CA 1
ATOM 1649 C C . ALA A 1 204 ? -3.837 -0.635 4.290 1.00 89.31 204 ALA A C 1
ATOM 1651 O O . ALA A 1 204 ? -3.282 -0.772 3.204 1.00 89.31 204 ALA A O 1
ATOM 1652 N N . ILE A 1 205 ? -3.799 0.529 4.944 1.00 91.50 205 ILE A N 1
ATOM 1653 C CA . ILE A 1 205 ? -3.118 1.713 4.401 1.00 91.50 205 ILE A CA 1
ATOM 1654 C C . ILE A 1 205 ? -1.600 1.511 4.369 1.00 91.50 205 ILE A C 1
ATOM 1656 O O . ILE A 1 205 ? -0.961 1.982 3.433 1.00 91.50 205 ILE A O 1
ATOM 1660 N N . LEU A 1 206 ? -1.016 0.780 5.325 1.00 94.44 206 LEU A N 1
ATOM 1661 C CA . LEU A 1 206 ? 0.414 0.444 5.281 1.00 94.44 206 LEU A CA 1
ATOM 1662 C C . LEU A 1 206 ? 0.729 -0.464 4.087 1.00 94.44 206 LEU A C 1
ATOM 1664 O O . LEU A 1 206 ? 1.693 -0.226 3.359 1.00 94.44 206 LEU A O 1
ATOM 1668 N N . VAL A 1 207 ? -0.134 -1.452 3.833 1.00 95.56 207 VAL A N 1
ATOM 1669 C CA . VAL A 1 207 ? -0.040 -2.315 2.645 1.00 95.56 207 VAL A CA 1
ATOM 1670 C C . VAL A 1 207 ? -0.178 -1.488 1.364 1.00 95.56 207 VAL A C 1
ATOM 1672 O O . VAL A 1 207 ? 0.615 -1.652 0.439 1.00 95.56 207 VAL A O 1
ATOM 1675 N N . ILE A 1 208 ? -1.129 -0.552 1.314 1.00 95.06 208 ILE A N 1
ATOM 1676 C CA . ILE A 1 208 ? -1.293 0.364 0.178 1.00 95.06 208 ILE A CA 1
ATOM 1677 C C . ILE A 1 208 ? -0.043 1.232 -0.001 1.00 95.06 208 ILE A C 1
ATOM 1679 O O . ILE A 1 208 ? 0.448 1.342 -1.120 1.00 95.06 208 ILE A O 1
ATOM 1683 N N . ALA A 1 209 ? 0.518 1.802 1.068 1.00 96.81 209 ALA A N 1
ATOM 1684 C CA . ALA A 1 209 ? 1.743 2.600 1.005 1.00 96.81 209 ALA A CA 1
ATOM 1685 C C . ALA A 1 209 ? 2.917 1.790 0.435 1.00 96.81 209 ALA A C 1
ATOM 1687 O O . ALA A 1 209 ? 3.640 2.278 -0.437 1.00 96.81 209 ALA A O 1
ATOM 1688 N N . PHE A 1 210 ? 3.060 0.532 0.859 1.00 97.81 210 PHE A N 1
ATOM 1689 C CA . PHE A 1 210 ? 4.036 -0.392 0.287 1.00 97.81 210 PHE A CA 1
ATOM 1690 C C . PHE A 1 210 ? 3.800 -0.629 -1.210 1.00 97.81 210 PHE A C 1
ATOM 1692 O O . PHE A 1 210 ? 4.737 -0.501 -1.999 1.00 97.81 210 PHE A O 1
ATOM 1699 N N . ILE A 1 211 ? 2.561 -0.915 -1.624 1.00 97.25 211 ILE A N 1
ATOM 1700 C CA . ILE A 1 211 ? 2.195 -1.132 -3.035 1.00 97.25 211 ILE A CA 1
ATOM 1701 C C . ILE A 1 211 ? 2.484 0.121 -3.875 1.00 97.25 211 ILE A C 1
ATOM 1703 O O . ILE A 1 211 ? 3.077 0.012 -4.950 1.00 97.25 211 ILE A O 1
ATOM 1707 N N . LEU A 1 212 ? 2.125 1.311 -3.385 1.00 96.62 212 LEU A N 1
ATOM 1708 C CA . LEU A 1 212 ? 2.380 2.587 -4.064 1.00 96.62 212 LEU A CA 1
ATOM 1709 C C . LEU A 1 212 ? 3.880 2.859 -4.225 1.00 96.62 212 LEU A C 1
ATOM 1711 O O . LEU A 1 212 ? 4.305 3.349 -5.274 1.00 96.62 212 LEU A O 1
ATOM 1715 N N . GLY A 1 213 ? 4.689 2.497 -3.227 1.00 97.00 213 GLY A N 1
ATOM 1716 C CA . GLY A 1 213 ? 6.146 2.520 -3.325 1.00 97.00 213 GLY A CA 1
ATOM 1717 C C . GLY A 1 213 ? 6.686 1.514 -4.343 1.00 97.00 213 GLY A C 1
ATOM 1718 O O . GLY A 1 213 ? 7.476 1.869 -5.226 1.00 97.00 213 GLY A O 1
ATOM 1719 N N . PHE A 1 214 ? 6.222 0.265 -4.267 1.00 97.50 214 PHE A N 1
ATOM 1720 C CA . PHE A 1 214 ? 6.660 -0.823 -5.142 1.00 97.50 214 PHE A CA 1
ATOM 1721 C C . PHE A 1 214 ? 6.377 -0.520 -6.619 1.00 97.50 214 PHE A C 1
ATOM 1723 O O . PHE A 1 214 ? 7.249 -0.676 -7.481 1.00 97.50 214 PHE A O 1
ATOM 1730 N N . PHE A 1 215 ? 5.191 0.015 -6.907 1.00 96.38 215 PHE A N 1
ATOM 1731 C CA . PHE A 1 215 ? 4.762 0.431 -8.242 1.00 96.38 215 PHE A CA 1
ATOM 1732 C C . PHE A 1 215 ? 4.891 1.943 -8.477 1.00 96.38 215 PHE A C 1
ATOM 1734 O O . PHE A 1 215 ? 4.127 2.509 -9.254 1.00 96.38 215 PHE A O 1
ATOM 1741 N N . SER A 1 216 ? 5.892 2.597 -7.879 1.00 94.50 216 SER A N 1
ATOM 1742 C CA . SER A 1 216 ? 6.112 4.056 -7.956 1.00 94.50 216 SER A CA 1
ATOM 1743 C C . SER A 1 216 ? 6.016 4.676 -9.360 1.00 94.50 216 SER A C 1
ATOM 1745 O O . SER A 1 216 ? 5.513 5.788 -9.498 1.00 94.50 216 SER A O 1
ATOM 1747 N N . GLY A 1 217 ? 6.434 3.966 -10.416 1.00 90.00 217 GLY A N 1
ATOM 1748 C CA . GLY A 1 217 ? 6.256 4.432 -11.800 1.00 90.00 217 GLY A CA 1
ATOM 1749 C C . GLY A 1 217 ? 4.781 4.577 -12.203 1.00 90.00 217 GLY A C 1
ATOM 1750 O O . GLY A 1 217 ? 4.385 5.617 -12.724 1.00 90.00 217 GLY A O 1
ATOM 1751 N N . ARG A 1 218 ? 3.955 3.572 -11.884 1.00 90.44 218 ARG A N 1
ATOM 1752 C CA . ARG A 1 218 ? 2.500 3.604 -12.113 1.00 90.44 218 ARG A CA 1
ATOM 1753 C C . ARG A 1 218 ? 1.804 4.587 -11.176 1.00 90.44 218 ARG A C 1
ATOM 1755 O O . ARG A 1 218 ? 0.822 5.202 -11.565 1.00 90.44 218 ARG A O 1
ATOM 1762 N N . THR A 1 219 ? 2.324 4.775 -9.965 1.00 88.62 219 THR A N 1
ATOM 1763 C CA . THR A 1 219 ? 1.814 5.764 -9.004 1.00 88.62 219 THR A CA 1
ATOM 1764 C C . THR A 1 219 ? 1.883 7.189 -9.562 1.00 88.62 219 THR A C 1
ATOM 1766 O O . THR A 1 219 ? 0.921 7.947 -9.446 1.00 88.62 219 THR A O 1
ATOM 1769 N N . VAL A 1 220 ? 2.985 7.555 -10.224 1.00 86.62 220 VAL A N 1
ATOM 1770 C CA . VAL A 1 220 ? 3.117 8.866 -10.887 1.00 86.62 220 VAL A CA 1
ATOM 1771 C C . VAL A 1 220 ? 2.162 8.992 -12.070 1.00 86.62 220 VAL A C 1
ATOM 1773 O O . VAL A 1 220 ? 1.533 10.032 -12.251 1.00 86.62 220 VAL A O 1
ATOM 1776 N N . GLU A 1 221 ? 2.016 7.933 -12.862 1.00 87.06 221 GLU A N 1
ATOM 1777 C CA . GLU A 1 221 ? 1.053 7.915 -13.961 1.00 87.06 221 GLU A CA 1
ATOM 1778 C C . GLU A 1 221 ? -0.388 8.081 -13.456 1.00 87.06 221 GLU A C 1
ATOM 1780 O O . GLU A 1 221 ? -1.148 8.883 -13.997 1.00 87.06 221 GLU A O 1
ATOM 1785 N N . PHE A 1 222 ? -0.743 7.399 -12.365 1.00 84.88 222 PHE A N 1
ATOM 1786 C CA . PHE A 1 222 ? -2.024 7.565 -11.689 1.00 84.88 222 PHE A CA 1
ATOM 1787 C C . PHE A 1 222 ? -2.236 9.009 -11.225 1.00 84.88 222 PHE A C 1
ATOM 1789 O O . PHE A 1 222 ? -3.296 9.572 -11.484 1.00 84.88 222 PHE A O 1
ATOM 1796 N N . LEU A 1 223 ? -1.228 9.645 -10.617 1.00 85.75 223 LEU A N 1
ATOM 1797 C CA . LEU A 1 223 ? -1.304 11.061 -10.243 1.00 85.75 223 LEU A CA 1
ATOM 1798 C C . LEU A 1 223 ? -1.486 11.978 -11.453 1.00 85.75 223 LEU A C 1
ATOM 1800 O O . LEU A 1 223 ? -2.242 12.940 -11.368 1.00 85.75 223 LEU A O 1
ATOM 1804 N N . ASN A 1 224 ? -0.848 11.681 -12.585 1.00 83.31 224 ASN A N 1
ATOM 1805 C CA . ASN A 1 224 ? -1.058 12.435 -13.820 1.00 83.31 224 ASN A CA 1
ATOM 1806 C C . A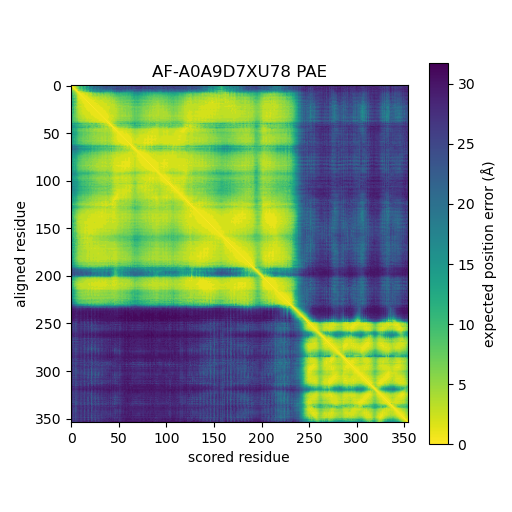SN A 1 224 ? -2.488 12.275 -14.351 1.00 83.31 224 ASN A C 1
ATOM 1808 O O . ASN A 1 224 ? -3.104 13.267 -14.738 1.00 83.31 224 ASN A O 1
ATOM 1812 N N . ARG A 1 225 ? -3.044 11.058 -14.321 1.00 86.12 225 ARG A N 1
ATOM 1813 C CA . ARG A 1 225 ? -4.444 10.803 -14.700 1.00 86.12 225 ARG A CA 1
ATOM 1814 C C . ARG A 1 225 ? -5.413 11.509 -13.750 1.00 86.12 225 ARG A C 1
ATOM 1816 O O . ARG A 1 225 ? -6.348 12.157 -14.208 1.00 86.12 225 ARG A O 1
ATOM 1823 N N . LEU A 1 226 ? -5.155 11.450 -12.442 1.00 82.56 226 LEU A N 1
ATOM 1824 C CA . LEU A 1 226 ? -5.947 12.140 -11.424 1.00 82.56 226 LEU A CA 1
ATOM 1825 C C . LEU A 1 226 ? -5.877 13.662 -11.596 1.00 82.56 226 LEU A C 1
ATOM 1827 O O . LEU A 1 226 ? -6.909 14.323 -11.551 1.00 82.56 226 LEU A O 1
ATOM 1831 N N . LYS A 1 227 ? -4.686 14.215 -11.855 1.00 83.94 227 LYS A N 1
ATOM 1832 C CA . LYS A 1 227 ? -4.488 15.634 -12.181 1.00 83.94 227 LYS A CA 1
ATOM 1833 C C . LYS A 1 227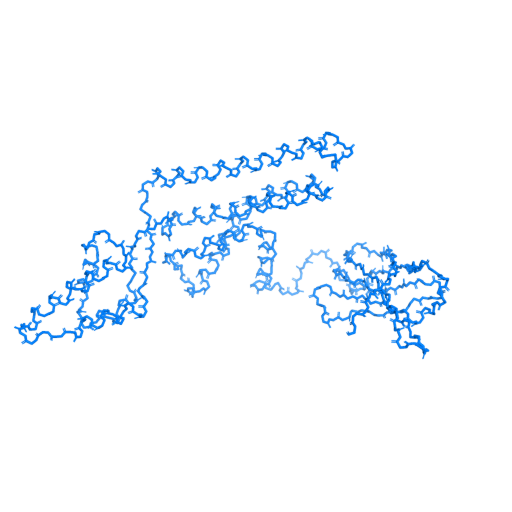 ? -5.355 16.040 -13.369 1.00 83.94 227 LYS A C 1
ATOM 1835 O O . LYS A 1 227 ? -6.067 17.027 -13.264 1.00 83.94 227 LYS A O 1
ATOM 1840 N N . ASN A 1 228 ? -5.327 15.268 -14.454 1.00 82.19 228 ASN A N 1
ATOM 1841 C CA . ASN A 1 228 ? -6.109 15.559 -15.658 1.00 82.19 228 ASN A CA 1
ATOM 1842 C C . ASN A 1 228 ? -7.625 15.411 -15.432 1.00 82.19 228 ASN A C 1
ATOM 1844 O O . ASN A 1 228 ? -8.405 16.066 -16.112 1.00 82.19 228 ASN A O 1
ATOM 1848 N N . LEU A 1 229 ? -8.046 14.566 -14.484 1.00 80.81 229 LEU A N 1
ATOM 1849 C CA . LEU A 1 229 ? -9.452 14.397 -14.113 1.00 80.81 229 LEU A CA 1
ATOM 1850 C C . LEU A 1 229 ? -9.967 15.543 -13.228 1.00 80.81 229 LEU A C 1
ATOM 1852 O O . LEU A 1 229 ? -11.085 16.010 -13.418 1.00 80.81 229 LEU A O 1
ATOM 1856 N N . VAL A 1 230 ? -9.172 15.965 -12.239 1.00 79.31 230 VAL A N 1
ATOM 1857 C CA . VAL A 1 230 ? -9.543 17.007 -11.260 1.00 79.31 230 VAL A CA 1
ATOM 1858 C C . VAL A 1 230 ? -9.392 18.404 -11.850 1.00 79.31 230 VAL A C 1
ATOM 1860 O O . VAL A 1 230 ? 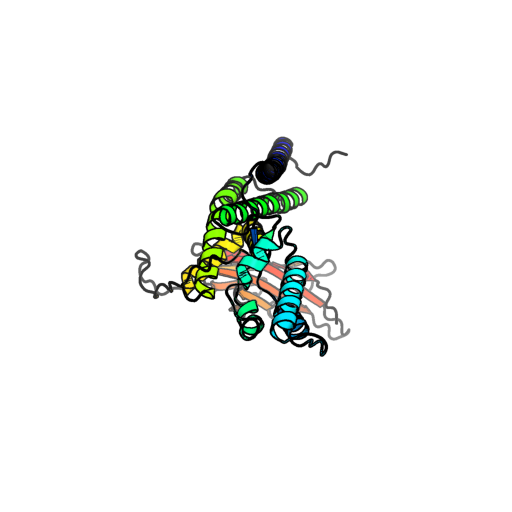-10.208 19.285 -11.592 1.00 79.31 230 VAL A O 1
ATOM 1863 N N . LEU A 1 231 ? -8.343 18.600 -12.640 1.00 79.88 231 LEU A N 1
ATOM 1864 C CA . LEU A 1 231 ? -8.078 19.810 -13.397 1.00 79.88 231 LEU A CA 1
ATOM 1865 C C . LEU A 1 231 ? -8.120 19.424 -14.874 1.00 79.88 231 LEU A C 1
ATOM 1867 O O . LEU A 1 231 ? -7.055 19.312 -15.493 1.00 79.88 231 LEU A O 1
ATOM 1871 N N . PRO A 1 232 ? -9.318 19.186 -15.448 1.00 71.12 232 PRO A N 1
ATOM 1872 C CA . PRO A 1 232 ? -9.428 19.148 -16.887 1.00 71.12 232 PRO A CA 1
ATOM 1873 C C . PRO A 1 232 ? -9.019 20.543 -17.332 1.00 71.12 232 PRO A C 1
ATOM 1875 O O . PRO A 1 232 ? -9.761 21.512 -17.167 1.00 71.12 232 PRO A O 1
ATOM 1878 N N . LEU A 1 233 ? -7.783 20.669 -17.808 1.00 60.03 233 LEU A N 1
ATOM 1879 C CA . LEU A 1 233 ? -7.406 21.824 -18.587 1.00 60.03 233 LEU A CA 1
ATOM 1880 C C . LEU A 1 233 ? -8.440 21.827 -19.709 1.00 60.03 233 LEU A C 1
ATOM 1882 O O . LEU A 1 233 ? -8.488 20.889 -20.506 1.00 60.03 233 LEU A O 1
ATOM 1886 N N . GLY A 1 234 ? -9.337 22.820 -19.709 1.00 51.16 234 GLY A N 1
ATOM 1887 C CA . GLY A 1 234 ? -10.082 23.134 -20.918 1.00 51.16 234 GLY A CA 1
ATOM 1888 C C . GLY A 1 234 ? -9.062 23.180 -22.050 1.00 51.16 234 GLY A C 1
ATOM 1889 O O . GLY A 1 234 ? -7.917 23.566 -21.812 1.00 51.16 234 GLY A O 1
ATOM 1890 N N . ASN A 1 235 ? -9.437 22.711 -23.235 1.00 48.00 235 ASN A N 1
ATOM 1891 C CA . ASN A 1 235 ? -8.572 22.617 -24.415 1.00 48.00 235 ASN A CA 1
ATOM 1892 C C . ASN A 1 235 ? -8.073 23.987 -24.938 1.00 48.00 235 ASN A C 1
ATOM 1894 O O . ASN A 1 235 ? -7.947 24.178 -26.141 1.00 48.00 235 ASN A O 1
ATOM 1898 N N . ASP A 1 236 ? -7.751 24.931 -24.062 1.00 47.81 236 ASP A N 1
ATOM 1899 C CA . ASP A 1 236 ? -7.302 26.266 -24.379 1.00 47.81 236 ASP A CA 1
ATOM 1900 C C . ASP A 1 236 ? -5.887 26.465 -23.822 1.00 47.81 236 ASP A C 1
ATOM 1902 O O . ASP A 1 236 ? -5.652 26.573 -22.618 1.00 47.81 236 ASP A O 1
ATOM 1906 N N . SER A 1 237 ? -4.942 26.576 -24.757 1.00 43.44 237 SER A N 1
ATOM 1907 C CA . SER A 1 237 ? -3.606 27.169 -24.613 1.00 43.44 237 SER A CA 1
ATOM 1908 C C . SER A 1 237 ? -2.553 26.413 -23.784 1.00 43.44 237 SER A C 1
ATOM 1910 O O . SER A 1 237 ? -2.158 26.816 -22.694 1.00 43.44 237 SER A O 1
ATOM 1912 N N . VAL A 1 238 ? -1.920 25.418 -24.415 1.00 46.62 238 VAL A N 1
ATOM 1913 C CA . VAL A 1 238 ? -0.448 25.407 -24.393 1.00 46.62 238 VAL A CA 1
ATOM 1914 C C . VAL A 1 238 ? -0.007 26.510 -25.357 1.00 46.62 238 VAL A C 1
ATOM 1916 O O . VAL A 1 238 ? -0.010 26.324 -26.574 1.00 46.62 238 VAL A O 1
ATOM 1919 N N . GLU A 1 239 ? 0.295 27.696 -24.826 1.00 41.72 239 GLU A N 1
ATOM 1920 C CA . GLU A 1 239 ? 0.981 28.741 -25.587 1.00 41.72 239 GLU A CA 1
ATOM 1921 C C . GLU A 1 239 ? 2.313 28.184 -26.109 1.00 41.72 239 GLU A C 1
ATOM 1923 O O . GLU A 1 239 ? 3.191 27.804 -25.334 1.00 41.72 239 GLU A O 1
ATOM 1928 N N . GLY A 1 240 ? 2.446 28.130 -27.438 1.00 36.78 240 GLY A N 1
ATOM 1929 C CA . GLY A 1 240 ? 3.706 27.830 -28.115 1.00 36.78 240 GLY A CA 1
ATOM 1930 C C . GLY A 1 240 ? 3.664 26.801 -29.244 1.00 36.78 240 GLY A C 1
ATOM 1931 O O . GLY A 1 240 ? 4.725 26.505 -29.784 1.00 36.78 240 GLY A O 1
ATOM 1932 N N . VAL A 1 241 ? 2.502 26.280 -29.647 1.00 39.31 241 VAL A N 1
ATOM 1933 C CA . VAL A 1 241 ? 2.388 25.534 -30.913 1.00 39.31 241 VAL A CA 1
ATOM 1934 C C . VAL A 1 241 ? 1.458 26.313 -31.840 1.00 39.31 241 VAL A C 1
ATOM 1936 O O . VAL A 1 241 ? 0.296 26.518 -31.491 1.00 39.31 241 VAL A O 1
ATOM 1939 N N . PRO A 1 242 ? 1.946 26.824 -32.987 1.00 37.31 242 PRO A N 1
ATOM 1940 C CA . PRO A 1 242 ? 1.083 27.516 -33.924 1.00 37.31 242 PRO A CA 1
ATOM 1941 C C . PRO A 1 242 ? 0.041 26.525 -34.429 1.00 37.31 242 PRO A C 1
ATOM 1943 O O . PRO A 1 242 ? 0.387 25.416 -34.837 1.00 37.31 242 PRO A O 1
ATOM 1946 N N . ASN A 1 243 ? -1.219 26.967 -34.401 1.00 41.47 243 ASN A N 1
ATOM 1947 C CA . ASN A 1 243 ? -2.350 26.350 -35.080 1.00 41.47 243 ASN A CA 1
ATOM 1948 C C . ASN A 1 243 ? -1.928 25.864 -36.468 1.00 41.47 243 ASN A C 1
ATOM 1950 O O . ASN A 1 243 ? -1.917 26.611 -37.444 1.00 41.47 243 ASN A O 1
ATOM 1954 N N . SER A 1 244 ? -1.602 24.587 -36.530 1.00 39.59 244 SER A N 1
ATOM 1955 C CA . SER A 1 244 ? -1.700 23.781 -37.720 1.00 39.59 244 SER A CA 1
ATOM 19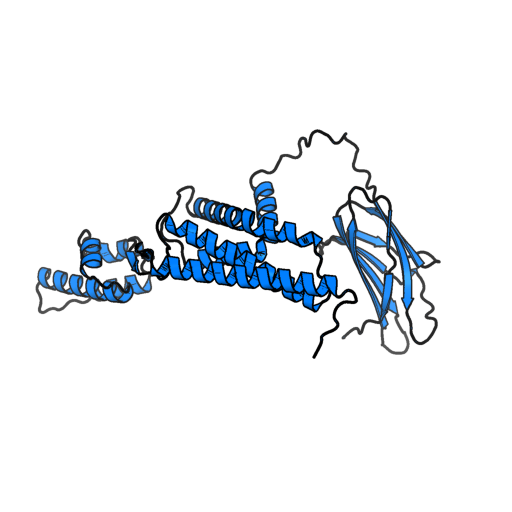56 C C . SER A 1 244 ? -2.767 22.774 -37.348 1.00 39.59 244 SER A C 1
ATOM 1958 O O . SER A 1 244 ? -2.633 22.032 -36.379 1.00 39.59 244 SER A O 1
ATOM 1960 N N . THR A 1 245 ? -3.882 22.821 -38.072 1.00 41.19 245 THR A N 1
ATOM 1961 C CA . THR A 1 245 ? -4.613 21.614 -38.454 1.00 41.19 245 THR A CA 1
ATOM 1962 C C . THR A 1 245 ? -3.657 20.429 -38.378 1.00 41.19 245 THR A C 1
ATOM 1964 O O . THR A 1 245 ? -2.686 20.437 -39.132 1.00 41.19 245 THR A O 1
ATOM 1967 N N . SER A 1 246 ? -3.863 19.508 -37.426 1.00 44.34 246 SER A N 1
ATOM 1968 C CA . SER A 1 246 ? -3.065 18.287 -37.301 1.00 44.34 246 SER A CA 1
ATOM 1969 C C . SER A 1 246 ? -3.174 17.513 -38.605 1.00 44.34 246 SER A C 1
ATOM 1971 O O . SER A 1 246 ? -4.046 16.667 -38.783 1.00 44.34 246 SER A O 1
ATOM 1973 N N . GLU A 1 247 ? -2.294 17.850 -39.537 1.00 49.84 247 GLU A N 1
ATOM 1974 C CA . GLU A 1 247 ? -1.874 16.964 -40.591 1.00 49.84 247 GLU A CA 1
ATOM 1975 C C . GLU A 1 247 ? -1.250 15.784 -39.865 1.00 49.84 247 GLU A C 1
ATOM 1977 O O . GLU A 1 247 ? -0.273 15.910 -39.126 1.00 49.84 247 GLU A O 1
ATOM 1982 N N . LEU A 1 248 ? -1.896 14.641 -39.997 1.00 57.75 248 LEU A N 1
ATOM 1983 C CA . LEU A 1 248 ? -1.365 13.370 -39.575 1.00 57.75 248 LEU A CA 1
ATOM 1984 C C . LEU A 1 248 ? -0.011 13.173 -40.300 1.00 57.75 248 LEU A C 1
ATOM 1986 O O . LEU A 1 248 ? 0.015 12.948 -41.505 1.00 57.75 248 LEU A O 1
ATOM 1990 N N . GLN A 1 249 ? 1.123 13.356 -39.615 1.00 64.25 249 GLN A N 1
ATOM 1991 C CA . GLN A 1 249 ? 2.435 13.511 -40.279 1.00 64.25 249 GLN A CA 1
ATOM 1992 C C . GLN A 1 249 ? 3.391 12.311 -40.147 1.00 64.25 249 GLN A C 1
ATOM 1994 O O . GLN A 1 249 ? 4.499 12.365 -40.686 1.00 64.25 249 GLN A O 1
ATOM 1999 N N . GLY A 1 250 ? 2.986 11.216 -39.496 1.00 79.62 250 GLY A N 1
ATOM 2000 C CA . GLY A 1 250 ? 3.771 9.978 -39.458 1.00 79.62 250 GLY A CA 1
ATOM 2001 C C . GLY A 1 250 ? 3.419 9.018 -40.599 1.00 79.62 250 GLY A C 1
ATOM 2002 O O . GLY A 1 250 ? 2.245 8.839 -40.918 1.00 79.62 250 GLY A O 1
ATOM 2003 N N . SER A 1 251 ? 4.419 8.362 -41.195 1.00 89.31 251 SER A N 1
ATOM 2004 C CA . SER A 1 251 ? 4.227 7.178 -42.047 1.00 89.31 251 SER A CA 1
ATOM 2005 C C . SER A 1 251 ? 4.977 5.978 -41.467 1.00 89.31 251 SER A C 1
ATOM 2007 O O . SER A 1 251 ? 6.138 6.096 -41.071 1.00 89.31 251 SER A O 1
ATOM 2009 N N . ILE A 1 252 ? 4.329 4.817 -41.401 1.00 90.88 252 ILE A N 1
ATOM 2010 C CA . ILE A 1 252 ? 4.986 3.544 -41.084 1.00 90.88 252 ILE A CA 1
ATOM 2011 C C . ILE A 1 252 ? 5.105 2.762 -42.383 1.00 90.88 252 ILE A C 1
ATOM 2013 O O . ILE A 1 252 ? 4.106 2.484 -43.038 1.00 90.88 252 ILE A O 1
ATOM 2017 N N . THR A 1 253 ? 6.327 2.383 -42.732 1.00 95.00 253 THR A N 1
ATOM 2018 C CA . THR A 1 253 ? 6.635 1.565 -43.908 1.00 95.00 253 THR A CA 1
ATOM 2019 C C . THR A 1 253 ? 7.406 0.331 -43.486 1.00 95.00 253 THR A C 1
ATOM 2021 O O . THR A 1 253 ? 8.086 0.345 -42.464 1.00 95.00 253 THR A O 1
ATOM 2024 N N . GLY A 1 254 ? 7.343 -0.732 -44.269 1.00 93.44 254 GLY A N 1
ATOM 2025 C CA . GLY A 1 254 ? 8.090 -1.939 -43.954 1.00 93.44 254 GLY A CA 1
ATOM 2026 C C . GLY A 1 254 ? 7.959 -2.998 -45.020 1.00 93.44 254 GLY A C 1
ATOM 2027 O O . GLY A 1 254 ? 7.137 -2.869 -45.931 1.00 93.44 254 GLY A O 1
ATOM 2028 N N . LYS A 1 255 ? 8.770 -4.044 -44.901 1.00 94.25 255 LYS A N 1
ATOM 2029 C CA . LYS A 1 255 ? 8.719 -5.217 -45.764 1.00 94.25 255 LYS A CA 1
ATOM 2030 C C . LYS A 1 255 ? 8.324 -6.455 -44.968 1.00 94.25 255 LYS A C 1
ATOM 2032 O O . LYS A 1 255 ? 8.743 -6.642 -43.826 1.00 94.25 255 LYS A O 1
ATOM 2037 N N . ILE A 1 256 ? 7.524 -7.317 -45.584 1.00 91.38 256 ILE A N 1
ATOM 2038 C CA . ILE A 1 256 ? 7.223 -8.636 -45.037 1.00 91.38 256 ILE A CA 1
ATOM 2039 C C . ILE A 1 256 ? 8.228 -9.650 -45.569 1.00 91.38 256 ILE A C 1
ATOM 2041 O O . ILE A 1 256 ? 8.407 -9.814 -46.777 1.00 91.38 256 ILE A O 1
ATOM 2045 N N . GLU A 1 257 ? 8.854 -10.362 -44.643 1.00 89.62 257 GLU A N 1
ATOM 2046 C CA . GLU A 1 257 ? 9.676 -11.528 -44.925 1.00 89.62 257 GLU A CA 1
ATOM 2047 C C . GLU A 1 257 ? 8.952 -12.782 -44.450 1.00 89.62 257 GLU A C 1
ATOM 2049 O O . GLU A 1 257 ? 8.410 -12.829 -43.345 1.00 89.62 257 GLU A O 1
ATOM 2054 N N . VAL A 1 258 ? 8.950 -13.826 -45.272 1.00 84.25 258 VAL A N 1
ATOM 2055 C CA . VAL A 1 258 ? 8.355 -15.109 -44.900 1.00 84.25 258 VAL A CA 1
ATOM 2056 C C . VAL A 1 258 ? 9.469 -16.126 -44.755 1.00 84.25 258 VAL A C 1
ATOM 2058 O O . VAL A 1 258 ? 10.126 -16.486 -45.729 1.00 84.25 258 VAL A O 1
ATOM 2061 N N . LEU A 1 259 ? 9.696 -16.570 -43.521 1.00 78.88 259 LEU A N 1
ATOM 2062 C CA . LEU A 1 259 ? 10.621 -17.659 -43.241 1.00 78.88 259 LEU A CA 1
ATOM 2063 C C . LEU A 1 259 ? 9.840 -18.971 -43.283 1.00 78.88 259 LEU A C 1
ATOM 2065 O O . LEU A 1 259 ? 9.187 -19.326 -42.302 1.00 78.88 259 LEU A O 1
ATOM 2069 N N . ASP A 1 260 ? 9.931 -19.696 -44.398 1.00 67.44 260 ASP A N 1
ATOM 2070 C CA . ASP A 1 260 ? 9.532 -21.103 -44.440 1.00 67.44 260 ASP A CA 1
ATOM 2071 C C . ASP A 1 260 ? 10.751 -22.019 -44.596 1.00 67.44 260 ASP A C 1
ATOM 2073 O O . ASP A 1 260 ? 11.648 -21.783 -45.406 1.00 67.44 260 ASP A O 1
ATOM 2077 N N . GLY A 1 261 ? 10.789 -23.071 -43.782 1.00 60.16 261 GLY A N 1
ATOM 2078 C CA . GLY A 1 261 ? 11.896 -24.017 -43.706 1.00 60.16 261 GLY A CA 1
ATOM 2079 C C . GLY A 1 261 ? 11.809 -25.173 -44.702 1.00 60.16 261 GLY A C 1
ATOM 2080 O O . GLY A 1 261 ? 12.646 -26.071 -44.612 1.00 60.16 261 GLY A O 1
ATOM 2081 N N . SER A 1 262 ? 10.812 -25.220 -45.601 1.00 57.38 262 SER A N 1
ATOM 2082 C CA . SER A 1 262 ? 10.593 -26.445 -46.387 1.00 57.38 262 SER A CA 1
ATOM 2083 C C . SER A 1 262 ? 10.102 -26.335 -47.836 1.00 57.38 262 SER A C 1
ATOM 2085 O O . SER A 1 262 ? 10.213 -27.342 -48.532 1.00 57.38 262 SER A O 1
ATOM 2087 N N . SER A 1 263 ? 9.665 -25.187 -48.361 1.00 59.84 263 SER A N 1
ATOM 2088 C CA . SER A 1 263 ? 9.530 -24.923 -49.814 1.00 59.84 263 SER A CA 1
ATOM 2089 C C . SER A 1 263 ? 9.251 -23.433 -50.057 1.00 59.84 263 SER A C 1
ATOM 2091 O O . SER A 1 263 ? 8.790 -22.761 -49.139 1.00 59.84 263 SER A O 1
ATOM 2093 N N . PRO A 1 264 ? 9.504 -22.872 -51.254 1.00 65.19 264 PRO A N 1
ATOM 2094 C CA . PRO A 1 264 ? 9.033 -21.524 -51.563 1.00 65.19 264 PRO A CA 1
ATOM 2095 C C . PRO A 1 264 ? 7.497 -21.521 -51.557 1.00 65.19 264 PRO A C 1
ATOM 2097 O O . PRO A 1 264 ? 6.879 -22.060 -52.474 1.00 65.19 264 PRO A O 1
ATOM 2100 N N . LEU A 1 265 ? 6.879 -20.963 -50.510 1.00 70.31 265 LEU A N 1
ATOM 2101 C CA . LEU A 1 265 ? 5.445 -20.682 -50.522 1.00 70.31 265 LEU A CA 1
ATOM 2102 C C . LEU A 1 265 ? 5.171 -19.585 -51.557 1.00 70.31 265 LEU A C 1
ATOM 2104 O O . LEU A 1 265 ? 5.762 -18.505 -51.506 1.00 70.31 265 LEU A O 1
ATOM 2108 N N . GLU A 1 266 ? 4.245 -19.855 -52.468 1.00 80.50 266 GLU A N 1
ATOM 2109 C CA . GLU A 1 266 ? 3.682 -18.848 -53.359 1.00 80.50 266 GLU A CA 1
ATOM 2110 C C . GLU A 1 266 ? 2.597 -18.095 -52.580 1.00 80.50 266 GLU A C 1
ATOM 2112 O O . GLU A 1 266 ? 1.468 -18.558 -52.447 1.00 80.50 266 GLU A O 1
ATOM 2117 N N . ILE A 1 267 ? 2.982 -16.978 -51.960 1.00 83.88 267 ILE A N 1
ATOM 2118 C CA . ILE A 1 267 ? 2.070 -16.150 -51.165 1.00 83.88 267 ILE A CA 1
ATOM 2119 C C . ILE A 1 267 ? 1.608 -14.999 -52.033 1.00 83.88 267 ILE A C 1
ATOM 2121 O O . ILE A 1 267 ? 2.413 -14.164 -52.452 1.00 83.88 267 ILE A O 1
ATOM 2125 N N . GLU A 1 268 ? 0.304 -14.930 -52.274 1.00 88.50 268 GLU A N 1
ATOM 2126 C CA . GLU A 1 268 ? -0.270 -13.753 -52.899 1.00 88.50 268 GLU A CA 1
ATOM 2127 C C . GLU A 1 268 ? -0.354 -12.615 -51.863 1.00 88.50 268 GLU A C 1
ATOM 2129 O O . GLU A 1 268 ? -0.961 -12.792 -50.805 1.00 88.50 268 GLU A O 1
ATOM 2134 N N . PRO A 1 269 ? 0.201 -11.418 -52.142 1.00 89.38 269 PRO A N 1
ATOM 2135 C CA . PRO A 1 269 ? 0.209 -10.298 -51.192 1.00 89.38 269 PRO A CA 1
ATOM 2136 C C . PRO A 1 269 ? -1.178 -9.930 -50.646 1.00 89.38 269 PRO A C 1
ATOM 2138 O O . PRO A 1 269 ? -1.310 -9.524 -49.495 1.00 89.38 269 PRO A O 1
ATOM 2141 N N . LYS A 1 270 ? -2.228 -10.125 -51.452 1.00 89.00 270 LYS A N 1
ATOM 2142 C CA . LYS A 1 270 ? -3.627 -9.850 -51.090 1.00 89.00 270 LYS A CA 1
ATOM 2143 C C . LYS A 1 270 ? -4.142 -10.702 -49.921 1.00 89.00 270 LYS A C 1
ATOM 2145 O O . LYS A 1 270 ? -5.105 -10.309 -49.268 1.00 89.00 270 LYS A O 1
ATOM 2150 N N . ASP A 1 271 ? -3.515 -11.849 -49.669 1.00 90.50 271 ASP A N 1
ATOM 2151 C CA . ASP A 1 271 ? -3.928 -12.784 -48.623 1.00 90.50 271 ASP A CA 1
ATOM 2152 C C . ASP A 1 271 ? -3.260 -12.475 -47.274 1.00 90.50 271 ASP A C 1
ATOM 2154 O O . ASP A 1 271 ? -3.599 -13.089 -46.260 1.00 90.50 271 ASP A O 1
ATOM 2158 N N . ILE A 1 272 ? -2.332 -11.510 -47.239 1.00 92.12 272 ILE A N 1
ATOM 2159 C CA . ILE A 1 272 ? -1.704 -11.027 -46.009 1.00 92.12 272 ILE A CA 1
ATOM 2160 C C . ILE A 1 272 ? -2.453 -9.787 -45.519 1.00 92.12 272 ILE A C 1
ATOM 2162 O O . ILE A 1 272 ? -2.496 -8.765 -46.208 1.00 92.12 272 ILE A O 1
ATOM 2166 N N . ALA A 1 273 ? -3.003 -9.855 -44.310 1.00 94.00 273 ALA A N 1
ATOM 2167 C CA . ALA A 1 273 ? -3.603 -8.712 -43.633 1.00 94.00 273 ALA A CA 1
ATOM 2168 C C . ALA A 1 273 ? -2.582 -8.069 -42.691 1.00 94.00 273 ALA A C 1
ATOM 2170 O O . ALA A 1 273 ? -2.020 -8.745 -41.830 1.00 94.00 273 ALA A O 1
ATOM 2171 N N . ILE A 1 274 ? -2.361 -6.762 -42.834 1.00 94.75 274 ILE A N 1
ATOM 2172 C CA . ILE A 1 274 ? -1.492 -5.983 -41.949 1.00 94.75 274 ILE A CA 1
ATOM 2173 C C . ILE A 1 274 ? -2.364 -5.017 -41.166 1.00 94.75 274 ILE A C 1
ATOM 2175 O O . ILE A 1 274 ? -3.099 -4.214 -41.742 1.00 94.75 274 ILE A O 1
ATOM 2179 N N . ILE A 1 275 ? -2.287 -5.103 -39.847 1.00 94.31 275 ILE A N 1
ATOM 2180 C CA . ILE A 1 275 ? -3.162 -4.407 -38.915 1.00 94.31 275 ILE A CA 1
ATOM 2181 C C . ILE A 1 275 ? -2.299 -3.531 -38.015 1.00 94.31 275 ILE A C 1
ATOM 2183 O O . ILE A 1 275 ? -1.332 -4.008 -37.422 1.00 94.31 275 ILE A O 1
ATOM 2187 N N . LEU A 1 276 ? -2.675 -2.259 -37.899 1.00 93.31 276 LEU A N 1
ATOM 2188 C CA . LEU A 1 276 ? -2.117 -1.340 -36.916 1.00 93.31 276 LEU A CA 1
ATOM 2189 C C . LEU A 1 276 ? -3.203 -0.997 -35.894 1.00 93.31 276 LEU A C 1
ATOM 2191 O O . LEU A 1 276 ? -4.240 -0.418 -36.236 1.00 93.31 276 LEU A O 1
ATOM 2195 N N . GLN A 1 277 ? -2.968 -1.368 -34.643 1.00 93.50 277 GLN A N 1
ATOM 2196 C CA . GLN A 1 277 ? -3.922 -1.249 -33.545 1.00 93.50 277 GLN A CA 1
ATOM 2197 C C . GLN A 1 277 ? -3.352 -0.349 -32.452 1.00 93.50 277 GLN A C 1
ATOM 2199 O O . GLN A 1 277 ? -2.173 -0.450 -32.133 1.00 93.50 277 GLN A O 1
ATOM 2204 N N . SER A 1 278 ? -4.169 0.536 -31.880 1.00 90.38 278 SER A N 1
ATOM 2205 C CA . SER A 1 278 ? -3.740 1.353 -30.738 1.00 90.38 278 SER A CA 1
ATOM 2206 C C . SER A 1 278 ? -3.576 0.484 -29.488 1.00 90.38 278 SER A C 1
ATOM 2208 O O . SER A 1 278 ? -4.490 -0.265 -29.136 1.00 90.38 278 SER A O 1
ATOM 2210 N N . SER A 1 279 ? -2.445 0.608 -28.792 1.00 87.56 279 SER A N 1
ATOM 2211 C CA . SER A 1 279 ? -2.203 -0.091 -27.521 1.00 87.56 279 SER A CA 1
ATOM 2212 C C . SER A 1 279 ? -3.074 0.457 -26.383 1.00 87.56 279 SER A C 1
ATOM 2214 O O . SER A 1 279 ? -3.383 -0.269 -25.437 1.00 87.56 279 SER A O 1
ATOM 2216 N N . ASP A 1 280 ? -3.508 1.717 -26.484 1.00 84.19 280 ASP A N 1
ATOM 2217 C CA . ASP A 1 280 ? -4.355 2.376 -25.480 1.00 84.19 280 ASP A CA 1
ATOM 2218 C C . ASP A 1 280 ? -5.827 1.935 -25.560 1.00 84.19 280 ASP A C 1
ATOM 2220 O O . ASP A 1 280 ? -6.542 1.968 -24.557 1.00 84.19 280 ASP A O 1
ATOM 2224 N N . ASP A 1 281 ? -6.281 1.508 -26.743 1.00 82.25 281 ASP A N 1
ATOM 2225 C CA . ASP A 1 281 ? -7.632 0.992 -26.973 1.00 82.25 281 ASP A CA 1
ATOM 2226 C C . ASP A 1 281 ? -7.601 -0.207 -27.939 1.00 82.25 281 ASP A C 1
ATOM 2228 O O . ASP A 1 281 ? -7.818 -0.054 -29.147 1.00 82.25 281 ASP A O 1
ATOM 2232 N N . PRO A 1 282 ? -7.379 -1.428 -27.421 1.00 77.19 282 PRO A N 1
ATOM 2233 C CA . PRO A 1 282 ? -7.328 -2.634 -28.239 1.00 77.19 282 PRO A CA 1
ATOM 2234 C C . PRO A 1 282 ? -8.687 -2.997 -28.859 1.00 77.19 282 PRO A C 1
ATOM 2236 O O . PRO A 1 282 ? -8.755 -3.895 -29.691 1.00 77.19 282 PRO A O 1
ATOM 2239 N N . SER A 1 283 ? -9.791 -2.326 -28.512 1.00 69.31 283 SER A N 1
ATOM 2240 C CA . SER A 1 283 ? -11.075 -2.551 -29.191 1.00 69.31 283 SER A CA 1
ATOM 2241 C C . SER A 1 283 ? -11.187 -1.795 -30.520 1.00 69.31 283 SER A C 1
ATOM 2243 O O . SER A 1 283 ? -12.045 -2.113 -31.348 1.00 69.31 283 SER A O 1
ATOM 2245 N N . LYS A 1 284 ? -10.291 -0.831 -30.761 1.00 71.62 284 LYS A N 1
ATOM 2246 C CA . LYS A 1 284 ? -10.294 0.025 -31.942 1.00 71.62 284 LYS A CA 1
ATOM 2247 C C . LYS A 1 284 ? -9.157 -0.365 -32.884 1.00 71.62 284 LYS A C 1
ATOM 2249 O O . LYS A 1 284 ? -7.997 -0.017 -32.675 1.00 71.62 284 LYS A O 1
ATOM 2254 N N . ILE A 1 285 ? -9.499 -1.076 -33.957 1.00 67.31 285 ILE A N 1
ATOM 2255 C CA . ILE A 1 285 ? -8.586 -1.240 -35.093 1.00 67.31 285 ILE A CA 1
ATOM 2256 C C . ILE A 1 285 ? -8.388 0.143 -35.710 1.00 67.31 285 ILE A C 1
ATOM 2258 O O . ILE A 1 285 ? -9.357 0.772 -36.140 1.00 67.31 285 ILE A O 1
ATOM 2262 N N . THR A 1 286 ? -7.148 0.626 -35.719 1.00 72.88 286 THR A N 1
ATOM 2263 C CA . THR A 1 286 ? -6.850 1.972 -36.212 1.00 72.88 286 THR A CA 1
ATOM 2264 C C . THR A 1 286 ? -6.719 1.954 -37.730 1.00 72.88 286 THR A C 1
ATOM 2266 O O . THR A 1 286 ? -7.339 2.776 -38.399 1.00 72.88 286 THR A O 1
ATOM 2269 N N . PHE A 1 287 ? -5.977 0.986 -38.282 1.00 86.25 287 PHE A N 1
ATOM 2270 C CA . PHE A 1 287 ? -5.785 0.844 -39.726 1.00 86.25 287 PHE A CA 1
ATOM 2271 C C . PHE A 1 287 ? -5.610 -0.621 -40.147 1.00 86.25 287 PHE A C 1
ATOM 2273 O O . PHE A 1 287 ? -5.125 -1.460 -39.386 1.00 86.25 287 PHE A O 1
ATOM 2280 N N . THR A 1 288 ? -5.977 -0.930 -41.390 1.00 90.38 288 THR A N 1
ATOM 2281 C CA . THR A 1 288 ? -5.721 -2.229 -42.028 1.00 90.38 288 THR A CA 1
ATOM 2282 C C . THR A 1 288 ? -5.306 -2.004 -43.475 1.00 90.38 288 THR A C 1
ATOM 2284 O O . THR A 1 288 ? -5.911 -1.185 -44.165 1.00 90.38 288 THR A O 1
ATOM 2287 N N . THR A 1 289 ? -4.272 -2.709 -43.927 1.00 94.00 289 THR A N 1
ATOM 2288 C CA . THR A 1 289 ? -3.784 -2.652 -45.308 1.00 94.00 289 THR A CA 1
ATOM 2289 C C . THR A 1 289 ? -3.298 -4.024 -45.773 1.00 94.00 289 THR A C 1
ATOM 2291 O O . THR A 1 289 ? -3.090 -4.932 -44.964 1.00 94.00 289 THR A O 1
ATOM 2294 N N . ASN A 1 290 ? -3.107 -4.166 -47.080 1.00 94.56 290 ASN A N 1
ATOM 2295 C CA . ASN A 1 290 ? -2.442 -5.309 -47.694 1.00 94.56 290 ASN A CA 1
ATOM 2296 C C . ASN A 1 290 ? -1.095 -4.849 -48.270 1.00 94.56 290 ASN A C 1
ATOM 2298 O O . ASN A 1 290 ? -0.987 -3.703 -48.721 1.00 94.56 290 ASN A O 1
ATOM 2302 N N . PRO A 1 291 ? -0.069 -5.709 -48.272 1.00 94.38 291 PRO A N 1
ATOM 2303 C CA . PRO A 1 291 ? 1.194 -5.383 -48.910 1.00 94.38 291 PRO A CA 1
ATOM 2304 C C . PRO A 1 291 ? 1.083 -5.320 -50.442 1.00 94.38 291 PRO A C 1
ATOM 2306 O O . PRO A 1 291 ? 0.190 -5.911 -51.054 1.00 94.38 291 PRO A O 1
ATOM 2309 N N . ASP A 1 292 ? 2.025 -4.613 -51.064 1.00 93.81 292 ASP A N 1
ATOM 2310 C CA . ASP A 1 292 ? 2.180 -4.529 -52.516 1.00 93.81 292 ASP A CA 1
ATOM 2311 C C . ASP A 1 292 ? 2.766 -5.823 -53.127 1.00 93.81 292 ASP A C 1
ATOM 2313 O O . ASP A 1 292 ? 3.087 -6.792 -52.436 1.00 93.81 292 ASP A O 1
ATOM 2317 N N . SER A 1 293 ? 2.952 -5.843 -54.452 1.00 92.06 293 SER A N 1
ATOM 2318 C CA . SER A 1 293 ? 3.540 -6.985 -55.175 1.00 92.06 293 SER A CA 1
ATOM 2319 C C . SER A 1 293 ? 4.974 -7.335 -54.757 1.00 92.06 293 SER A C 1
ATOM 2321 O O . SER A 1 293 ? 5.450 -8.422 -55.072 1.00 92.06 293 SER A O 1
ATOM 2323 N N . ASN A 1 294 ? 5.670 -6.421 -54.081 1.00 91.31 294 ASN A 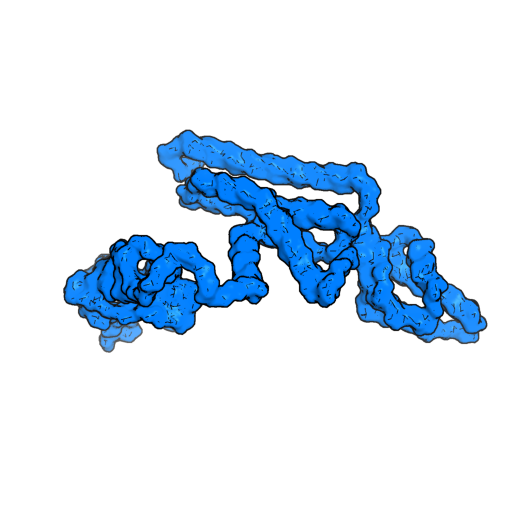N 1
ATOM 2324 C CA . ASN A 1 294 ? 7.028 -6.593 -53.566 1.00 91.31 294 ASN A CA 1
ATOM 2325 C C . ASN A 1 294 ? 7.042 -6.889 -52.054 1.00 91.31 294 ASN A C 1
ATOM 2327 O O . ASN A 1 294 ? 8.117 -6.884 -51.446 1.00 91.31 294 ASN A O 1
ATOM 2331 N N . LEU A 1 295 ? 5.869 -7.151 -51.464 1.00 92.44 295 LEU A N 1
ATOM 2332 C CA . LEU A 1 295 ? 5.652 -7.378 -50.037 1.00 92.44 295 LEU A CA 1
ATOM 2333 C C . LEU A 1 295 ? 5.973 -6.169 -49.143 1.00 92.44 295 LEU A C 1
ATOM 2335 O O . LEU A 1 295 ? 6.252 -6.339 -47.955 1.00 92.44 295 LEU A O 1
ATOM 2339 N N . ASN A 1 296 ? 5.923 -4.950 -49.685 1.00 94.00 296 ASN A N 1
ATOM 2340 C CA . ASN A 1 296 ? 6.041 -3.731 -48.889 1.00 94.00 296 ASN A CA 1
ATOM 2341 C C . ASN A 1 296 ? 4.668 -3.244 -48.439 1.00 94.00 296 ASN A C 1
ATOM 2343 O O . ASN A 1 296 ? 3.683 -3.370 -49.164 1.00 94.00 296 ASN A O 1
ATOM 2347 N N . PHE A 1 297 ? 4.612 -2.614 -47.274 1.00 95.25 297 PHE A N 1
ATOM 2348 C CA . PHE A 1 297 ? 3.409 -1.970 -46.769 1.00 95.25 297 PHE A CA 1
ATOM 2349 C C . PHE A 1 297 ? 3.683 -0.537 -46.341 1.00 95.25 297 PHE A C 1
ATOM 2351 O O . PHE A 1 297 ? 4.810 -0.175 -45.997 1.00 95.25 297 PHE A O 1
ATOM 2358 N N . GLU A 1 298 ? 2.629 0.275 -46.363 1.00 95.56 298 GLU A N 1
ATOM 2359 C CA . GLU A 1 298 ? 2.666 1.657 -45.913 1.00 95.56 298 GLU A CA 1
ATOM 2360 C C . GLU A 1 298 ? 1.354 2.021 -45.215 1.00 95.56 298 GLU A C 1
ATOM 2362 O O . GLU A 1 298 ? 0.264 1.815 -45.752 1.00 95.56 298 GLU A O 1
ATOM 2367 N N . PHE A 1 299 ? 1.477 2.610 -44.031 1.00 93.81 299 PHE A N 1
ATOM 2368 C CA . PHE A 1 299 ? 0.417 3.337 -43.357 1.00 93.81 299 PHE A CA 1
ATOM 2369 C C . PHE A 1 299 ? 0.799 4.808 -43.346 1.00 93.81 299 PHE A C 1
ATOM 2371 O O . PHE A 1 299 ? 1.812 5.180 -42.758 1.00 93.81 299 PHE A O 1
ATOM 2378 N N . LYS A 1 300 ? -0.006 5.640 -43.997 1.00 92.25 300 LYS A N 1
ATOM 2379 C CA . LYS A 1 300 ? 0.174 7.092 -43.989 1.00 92.25 300 LYS A CA 1
ATOM 2380 C C . LYS A 1 300 ? -0.642 7.689 -42.866 1.00 92.25 300 LYS A C 1
ATOM 2382 O O . LYS A 1 300 ? -1.602 7.075 -42.408 1.00 92.25 300 LYS A O 1
ATOM 2387 N N . GLU A 1 301 ? -0.294 8.914 -42.504 1.00 89.88 301 GLU A N 1
ATOM 2388 C CA . GLU A 1 301 ? -1.149 9.726 -41.659 1.00 89.88 301 GLU A CA 1
ATOM 2389 C C . GLU A 1 301 ? -1.391 9.083 -40.279 1.00 89.88 301 GLU A C 1
ATOM 2391 O O . GLU A 1 301 ? -2.511 9.011 -39.776 1.00 89.88 301 GLU A O 1
ATOM 2396 N N . ILE A 1 302 ? -0.312 8.643 -39.632 1.00 88.94 302 ILE A N 1
ATOM 2397 C CA . ILE A 1 302 ? -0.372 8.075 -38.286 1.00 88.94 302 ILE A CA 1
ATOM 2398 C C . ILE A 1 302 ? -0.086 9.156 -37.248 1.00 88.94 302 ILE A C 1
ATOM 2400 O O . ILE A 1 302 ? 0.923 9.860 -37.314 1.00 88.94 302 ILE A O 1
ATOM 2404 N N . ALA A 1 303 ? -0.985 9.265 -36.271 1.00 89.00 303 ALA A N 1
ATOM 2405 C CA . ALA A 1 303 ? -0.798 10.120 -35.111 1.00 89.00 303 ALA A CA 1
ATOM 2406 C C . ALA A 1 303 ? 0.253 9.528 -34.150 1.00 89.00 303 ALA A C 1
ATOM 2408 O O . ALA A 1 303 ? 0.359 8.304 -34.038 1.00 89.00 303 ALA A O 1
ATOM 2409 N N . PRO A 1 304 ? 0.992 10.356 -33.402 1.00 88.50 304 PRO A N 1
ATOM 2410 C CA . PRO A 1 304 ? 1.867 9.881 -32.337 1.00 88.50 304 PRO A CA 1
ATOM 2411 C C . PRO A 1 304 ? 1.101 9.029 -31.325 1.00 88.50 304 PRO A C 1
ATOM 2413 O O . PRO A 1 304 ? -0.041 9.335 -30.980 1.00 88.50 304 PRO A O 1
ATOM 2416 N N . GLY A 1 305 ? 1.728 7.965 -30.838 1.00 89.75 305 GLY A N 1
ATOM 2417 C CA . GLY A 1 305 ? 1.079 7.032 -29.927 1.00 89.75 305 GLY A CA 1
ATOM 2418 C C . GLY A 1 305 ? 1.793 5.693 -29.828 1.00 89.75 305 GLY A C 1
ATOM 2419 O O . GLY A 1 305 ? 2.850 5.470 -30.425 1.00 89.75 305 GLY A O 1
ATOM 2420 N N . HIS A 1 306 ? 1.202 4.802 -29.042 1.00 92.25 306 HIS A N 1
ATOM 2421 C CA . HIS A 1 306 ? 1.672 3.438 -28.848 1.00 92.25 306 HIS A CA 1
ATOM 2422 C C . HIS A 1 306 ? 0.790 2.488 -29.661 1.00 92.25 306 HIS A C 1
ATOM 2424 O O . HIS A 1 306 ? -0.436 2.538 -29.552 1.00 92.25 306 HIS A O 1
ATOM 2430 N N . TYR A 1 307 ? 1.406 1.662 -30.502 1.00 93.56 307 TYR A N 1
ATOM 2431 C CA . TYR A 1 307 ? 0.704 0.819 -31.459 1.00 93.56 307 TYR A CA 1
ATOM 2432 C C . TYR A 1 307 ? 1.251 -0.604 -31.487 1.00 93.56 307 TYR A C 1
ATOM 2434 O O . TYR A 1 307 ? 2.461 -0.820 -31.468 1.00 93.56 307 TYR A O 1
ATOM 2442 N N . TRP A 1 308 ? 0.352 -1.562 -31.684 1.00 93.38 308 TRP A N 1
ATOM 2443 C CA . TRP A 1 308 ? 0.681 -2.912 -32.112 1.00 93.38 308 TRP A CA 1
ATOM 2444 C C . TRP A 1 308 ? 0.540 -3.044 -33.622 1.00 93.38 308 TRP A C 1
ATOM 2446 O O . TRP A 1 308 ? -0.541 -2.859 -34.183 1.00 93.38 308 TRP A O 1
ATOM 2456 N N . LEU A 1 309 ? 1.647 -3.389 -34.275 1.00 95.38 309 LEU A N 1
ATOM 2457 C CA . LEU A 1 309 ? 1.689 -3.744 -35.685 1.00 95.38 309 LEU A CA 1
ATOM 2458 C C . LEU A 1 309 ? 1.670 -5.267 -35.814 1.00 95.38 309 LEU A C 1
ATOM 2460 O O . LEU A 1 309 ? 2.529 -5.952 -35.259 1.00 95.38 309 LEU A O 1
ATOM 2464 N N . MET A 1 310 ? 0.710 -5.790 -36.566 1.00 94.81 310 MET A N 1
ATOM 2465 C CA . MET A 1 310 ? 0.511 -7.221 -36.764 1.00 94.81 310 MET A CA 1
ATOM 2466 C C . MET A 1 310 ? 0.390 -7.541 -38.250 1.00 94.81 310 MET A C 1
ATOM 2468 O O . MET A 1 310 ? -0.262 -6.809 -38.986 1.00 94.81 310 MET A O 1
ATOM 2472 N N . ALA A 1 311 ? 0.984 -8.648 -38.683 1.00 95.75 311 ALA A N 1
ATOM 2473 C CA . ALA A 1 311 ? 0.728 -9.244 -39.988 1.00 95.75 311 ALA A CA 1
ATOM 2474 C C . ALA A 1 311 ? 0.228 -10.676 -39.803 1.00 95.75 311 ALA A C 1
ATOM 2476 O O . ALA A 1 311 ? 0.808 -11.441 -39.027 1.00 95.75 311 ALA A O 1
ATOM 2477 N N . GLU A 1 312 ? -0.832 -11.030 -40.522 1.00 93.69 312 GLU A N 1
ATOM 2478 C CA . GLU A 1 312 ? -1.456 -12.349 -40.480 1.00 93.69 312 GLU A CA 1
ATOM 2479 C C . GLU A 1 312 ? -1.684 -12.877 -41.898 1.00 93.69 312 GLU A C 1
ATOM 2481 O O . GLU A 1 312 ? -2.158 -12.159 -42.779 1.00 93.69 312 GLU A O 1
ATOM 2486 N N . TYR A 1 313 ? -1.342 -14.145 -42.111 1.00 92.50 313 TYR A N 1
ATOM 2487 C CA . TYR A 1 313 ? -1.592 -14.877 -43.348 1.00 92.50 313 TYR A CA 1
ATOM 2488 C C . TYR A 1 313 ? -2.161 -16.251 -43.005 1.00 92.50 313 TYR A C 1
ATOM 2490 O O . TYR A 1 313 ? -1.606 -16.970 -42.170 1.00 92.50 313 TYR A O 1
ATOM 2498 N N . VAL A 1 314 ? -3.265 -16.625 -43.651 1.00 88.75 314 VAL A N 1
ATOM 2499 C CA . VAL A 1 314 ? -3.918 -17.922 -43.445 1.00 88.75 314 VAL A CA 1
ATOM 2500 C C . VAL A 1 314 ? -3.978 -18.664 -44.770 1.00 88.75 314 VAL A C 1
ATOM 2502 O O . VAL A 1 314 ? -4.788 -18.355 -45.642 1.00 88.75 314 VAL A O 1
ATOM 2505 N N . GLU A 1 315 ? -3.147 -19.692 -44.894 1.00 85.56 315 GLU A N 1
ATOM 2506 C CA . GLU A 1 315 ? -3.143 -20.583 -46.045 1.00 85.56 315 GLU A CA 1
ATOM 2507 C C . GLU A 1 315 ? -4.320 -21.561 -45.934 1.00 85.56 315 GLU A C 1
ATOM 2509 O O . GLU A 1 315 ? -4.359 -22.445 -45.066 1.00 85.56 315 GLU A O 1
ATOM 2514 N N . LYS A 1 316 ? -5.301 -21.407 -46.828 1.00 80.12 316 LYS A N 1
ATOM 2515 C CA . LYS A 1 316 ? -6.428 -22.336 -46.955 1.00 80.12 316 LYS A CA 1
ATOM 2516 C C . LYS A 1 316 ? -6.040 -23.474 -47.894 1.00 80.12 316 LYS A C 1
ATOM 2518 O O . LYS A 1 316 ? -6.188 -23.360 -49.104 1.00 80.12 316 LYS A O 1
ATOM 2523 N N . ASN A 1 317 ? -5.578 -24.591 -47.338 1.00 75.44 317 ASN A N 1
ATOM 2524 C CA . ASN A 1 317 ? -5.364 -25.803 -48.125 1.00 75.44 317 ASN A CA 1
ATOM 2525 C C . ASN A 1 317 ? -6.709 -26.516 -48.367 1.00 75.44 317 ASN A C 1
ATOM 2527 O O . ASN A 1 317 ? -7.300 -27.067 -47.433 1.00 75.44 317 ASN A O 1
ATOM 2531 N N . THR A 1 318 ? -7.187 -26.494 -49.613 1.00 60.16 318 THR A N 1
ATOM 2532 C CA . THR A 1 318 ? -8.472 -27.078 -50.037 1.00 60.16 318 THR A CA 1
ATOM 2533 C C . THR A 1 318 ? -8.546 -28.597 -49.900 1.00 60.16 318 THR A C 1
ATOM 2535 O O . THR A 1 318 ? -9.649 -29.128 -49.798 1.00 60.16 318 THR A O 1
ATOM 2538 N N . ASP A 1 319 ? -7.409 -29.295 -49.831 1.00 65.12 319 ASP A N 1
ATOM 2539 C CA . ASP A 1 319 ? -7.378 -30.757 -49.945 1.00 65.12 319 ASP A CA 1
ATOM 2540 C C . ASP A 1 319 ? -7.262 -31.490 -48.597 1.00 65.12 319 ASP A C 1
ATOM 2542 O O . ASP A 1 319 ? -7.472 -32.701 -48.536 1.00 65.12 319 ASP A O 1
ATOM 2546 N N . LEU A 1 320 ? -6.930 -30.797 -47.496 1.00 59.34 320 LEU A N 1
ATOM 2547 C CA . LEU A 1 320 ? -6.525 -31.471 -46.248 1.00 59.34 320 LEU A CA 1
ATOM 2548 C C . LEU A 1 320 ? -7.157 -30.955 -44.946 1.00 59.34 320 LEU A C 1
ATOM 2550 O O . LEU A 1 320 ? -6.779 -31.453 -43.885 1.00 59.34 320 LEU A O 1
ATOM 2554 N N . ASN A 1 321 ? -8.092 -29.993 -44.971 1.00 61.44 321 ASN A N 1
ATOM 2555 C CA . ASN A 1 321 ? -8.669 -29.365 -43.758 1.00 61.44 321 ASN A CA 1
ATOM 2556 C C . ASN A 1 321 ? -7.615 -28.868 -42.738 1.00 61.44 321 ASN A C 1
ATOM 2558 O O . ASN A 1 321 ? -7.918 -28.647 -41.567 1.00 61.44 321 ASN A O 1
ATOM 2562 N N . LYS A 1 322 ? -6.362 -28.689 -43.167 1.00 66.81 322 LYS A N 1
ATOM 2563 C CA . LYS A 1 322 ? -5.263 -28.179 -42.348 1.00 66.81 322 LYS A CA 1
ATOM 2564 C C . LYS A 1 322 ? -4.960 -26.769 -42.823 1.00 66.81 322 LYS A C 1
ATOM 2566 O O . LYS A 1 322 ? -4.269 -26.597 -43.823 1.00 66.81 322 LYS A O 1
ATOM 2571 N N . ALA A 1 323 ? -5.498 -25.778 -42.120 1.00 77.19 323 ALA A N 1
ATOM 2572 C CA . ALA A 1 323 ? -5.083 -24.395 -42.303 1.00 77.19 323 ALA A CA 1
ATOM 2573 C C . ALA A 1 323 ? -3.705 -24.199 -41.659 1.00 77.19 323 ALA A C 1
ATOM 2575 O O . ALA A 1 323 ? -3.477 -24.638 -40.526 1.00 77.19 323 ALA A O 1
ATOM 2576 N N . ARG A 1 324 ? -2.782 -23.553 -42.373 1.00 84.69 324 ARG A N 1
ATOM 2577 C CA . ARG A 1 324 ? -1.551 -23.028 -41.771 1.00 84.69 324 ARG A CA 1
ATOM 2578 C C . ARG A 1 324 ? -1.756 -21.539 -41.562 1.00 84.69 324 ARG A C 1
ATOM 2580 O O . ARG A 1 324 ? -2.095 -20.833 -42.505 1.00 84.69 324 ARG A O 1
ATOM 2587 N N . ALA A 1 325 ? -1.569 -21.073 -40.335 1.00 87.94 325 ALA A N 1
ATOM 2588 C CA . ALA A 1 325 ? -1.563 -19.650 -40.047 1.00 87.94 325 ALA A CA 1
ATOM 2589 C C . ALA A 1 325 ? -0.131 -19.198 -39.788 1.00 87.94 325 ALA A C 1
ATOM 2591 O O . ALA A 1 325 ? 0.663 -19.905 -39.159 1.00 87.94 325 ALA A O 1
ATOM 2592 N N . PHE A 1 326 ? 0.184 -18.013 -40.281 1.00 91.25 326 PHE A N 1
ATOM 2593 C CA . PHE A 1 326 ? 1.447 -17.340 -40.076 1.00 91.25 326 PHE A CA 1
ATOM 2594 C C . PHE A 1 326 ? 1.159 -15.980 -39.463 1.00 91.25 326 PHE A C 1
ATOM 2596 O O . PHE A 1 326 ? 0.249 -15.278 -39.907 1.00 91.25 326 PHE A O 1
ATOM 2603 N N . ARG A 1 327 ? 1.930 -15.613 -38.441 1.00 92.94 327 ARG A N 1
ATOM 2604 C CA . ARG A 1 327 ? 1.751 -14.352 -37.727 1.00 92.94 327 ARG A CA 1
ATOM 2605 C C . ARG A 1 327 ? 3.093 -13.716 -37.396 1.00 92.94 327 ARG A C 1
ATOM 2607 O O . ARG A 1 327 ? 4.056 -14.406 -37.058 1.00 92.94 327 ARG A O 1
ATOM 2614 N N . ALA A 1 328 ? 3.134 -12.395 -37.492 1.00 93.94 328 ALA A N 1
ATOM 2615 C CA . ALA A 1 328 ? 4.198 -11.548 -36.977 1.00 93.94 328 ALA A CA 1
ATOM 2616 C C . ALA A 1 328 ? 3.564 -10.403 -36.193 1.00 93.94 328 ALA A C 1
ATOM 2618 O O . ALA A 1 328 ? 2.527 -9.880 -36.595 1.00 93.94 328 ALA A O 1
ATOM 2619 N N . GLU A 1 329 ? 4.182 -10.011 -35.088 1.00 94.38 329 GLU A N 1
ATOM 2620 C CA . GLU A 1 329 ? 3.721 -8.891 -34.276 1.00 94.38 329 GLU A CA 1
ATOM 2621 C C . GLU A 1 329 ? 4.904 -8.088 -33.750 1.00 94.38 329 GLU A C 1
ATOM 2623 O O . GLU A 1 329 ? 5.975 -8.640 -33.470 1.00 94.38 329 GLU A O 1
ATOM 2628 N N . ARG A 1 330 ? 4.713 -6.775 -33.643 1.00 94.25 330 ARG A N 1
ATOM 2629 C CA . ARG A 1 330 ? 5.713 -5.847 -33.134 1.00 94.25 330 ARG A CA 1
ATOM 2630 C C . ARG A 1 330 ? 5.046 -4.707 -32.390 1.00 94.25 330 ARG A C 1
ATOM 2632 O O . ARG A 1 330 ? 4.012 -4.194 -32.806 1.00 94.25 330 ARG A O 1
ATOM 2639 N N . ASP A 1 331 ? 5.680 -4.310 -31.299 1.00 92.50 331 ASP A N 1
ATOM 2640 C CA . ASP A 1 331 ? 5.277 -3.148 -30.528 1.00 92.50 331 ASP A CA 1
ATOM 2641 C C . ASP A 1 331 ? 6.001 -1.888 -31.033 1.00 92.50 331 ASP A C 1
ATOM 2643 O O . ASP A 1 331 ? 7.216 -1.924 -31.262 1.00 92.50 331 ASP A O 1
ATOM 2647 N N . LEU A 1 332 ? 5.263 -0.797 -31.251 1.00 91.25 332 LEU A N 1
ATOM 2648 C CA . LEU A 1 332 ? 5.739 0.427 -31.898 1.00 91.25 332 LEU A CA 1
ATOM 2649 C C . LEU A 1 332 ? 5.351 1.678 -31.113 1.00 91.25 332 LEU A C 1
ATOM 2651 O O . LEU A 1 332 ? 4.185 1.913 -30.820 1.00 91.25 332 LEU A O 1
ATOM 2655 N N . ILE A 1 333 ? 6.328 2.548 -30.859 1.00 89.19 333 ILE A N 1
ATOM 2656 C CA . ILE A 1 333 ? 6.097 3.877 -30.286 1.00 89.19 333 ILE A CA 1
ATOM 2657 C C . ILE A 1 333 ? 6.368 4.909 -31.377 1.00 89.19 333 ILE A C 1
ATOM 2659 O O . ILE A 1 333 ? 7.521 5.110 -31.758 1.00 89.19 333 ILE A O 1
ATOM 2663 N N . VAL A 1 334 ? 5.311 5.561 -31.858 1.00 88.06 334 VAL A N 1
ATOM 2664 C CA . VAL A 1 334 ? 5.384 6.651 -32.837 1.00 88.06 334 VAL A CA 1
ATOM 2665 C C . VAL A 1 334 ? 5.485 7.966 -32.074 1.00 88.06 334 VAL A C 1
ATOM 2667 O O . VAL A 1 334 ? 4.567 8.322 -31.332 1.00 88.06 334 VAL A O 1
ATOM 2670 N N . LYS A 1 335 ? 6.595 8.694 -32.220 1.00 85.44 335 LYS A N 1
ATOM 2671 C CA . LYS A 1 335 ? 6.764 10.017 -31.597 1.00 85.44 335 LYS A CA 1
ATOM 2672 C C . LYS A 1 335 ? 6.338 11.124 -32.559 1.00 85.44 335 LYS A C 1
ATOM 2674 O O . LYS A 1 335 ? 6.422 10.960 -33.768 1.00 85.44 335 LYS A O 1
ATOM 2679 N N . ASP A 1 336 ? 6.004 12.296 -32.019 1.00 78.94 336 ASP A N 1
ATOM 2680 C CA . ASP A 1 336 ? 5.709 13.518 -32.797 1.00 78.94 336 ASP A CA 1
ATOM 2681 C C . ASP A 1 336 ? 6.814 13.917 -33.788 1.00 78.94 336 ASP A C 1
ATOM 2683 O O . ASP A 1 336 ? 6.571 14.599 -34.779 1.00 78.94 336 ASP A O 1
ATOM 2687 N N . THR A 1 337 ? 8.053 13.499 -33.533 1.00 78.44 337 THR A N 1
ATOM 2688 C CA . THR A 1 337 ? 9.199 13.798 -34.398 1.00 78.44 337 THR A CA 1
ATOM 2689 C C . THR A 1 337 ? 9.371 12.818 -35.555 1.00 78.44 337 THR A C 1
ATOM 2691 O O . THR A 1 337 ? 10.167 13.079 -36.462 1.00 78.44 337 THR A O 1
ATOM 2694 N N . ASP A 1 338 ? 8.677 11.681 -35.524 1.00 79.25 338 ASP A N 1
ATOM 2695 C CA . ASP A 1 338 ? 8.941 10.564 -36.422 1.00 79.25 338 ASP A CA 1
ATOM 2696 C C . ASP A 1 338 ? 8.122 10.715 -37.705 1.00 79.25 338 ASP A C 1
ATOM 2698 O O . ASP A 1 338 ? 6.940 10.394 -37.769 1.00 79.25 338 ASP A O 1
ATOM 2702 N N . ARG A 1 339 ? 8.777 11.207 -38.761 1.00 77.81 339 ARG A N 1
ATOM 2703 C CA . ARG A 1 339 ? 8.141 11.362 -40.079 1.00 77.81 339 ARG A CA 1
ATOM 2704 C C . ARG A 1 339 ? 7.963 10.033 -40.809 1.00 77.81 339 ARG A C 1
ATOM 2706 O O . ARG A 1 339 ? 6.959 9.833 -41.481 1.00 77.81 339 ARG A O 1
ATOM 2713 N N . VAL A 1 340 ? 8.950 9.139 -40.711 1.00 85.75 340 VAL A N 1
ATOM 2714 C CA . VAL A 1 340 ? 8.913 7.809 -41.334 1.00 85.75 340 VAL A CA 1
ATOM 2715 C C . VAL A 1 340 ? 9.555 6.790 -40.404 1.00 85.75 340 VAL A C 1
ATOM 2717 O O . VAL A 1 340 ? 10.731 6.919 -40.061 1.00 85.75 340 VAL A O 1
ATOM 2720 N N . ILE A 1 341 ? 8.800 5.759 -40.048 1.00 88.19 341 ILE A N 1
ATOM 2721 C CA . ILE A 1 341 ? 9.264 4.608 -39.274 1.00 88.19 341 ILE A CA 1
ATOM 2722 C C . ILE A 1 341 ? 9.358 3.422 -40.237 1.00 88.19 341 ILE A C 1
ATOM 2724 O O . ILE A 1 341 ? 8.417 3.157 -40.984 1.00 88.19 341 ILE A O 1
ATOM 2728 N N . LYS A 1 342 ? 10.513 2.749 -40.269 1.00 91.44 342 LYS A N 1
ATOM 2729 C CA . LYS A 1 342 ? 10.764 1.585 -41.131 1.00 91.44 342 LYS A CA 1
ATOM 2730 C C . LYS A 1 342 ? 10.826 0.328 -40.292 1.00 91.44 342 LYS A C 1
ATOM 2732 O O . LYS A 1 342 ? 11.740 0.220 -39.480 1.00 91.44 342 LYS A O 1
ATOM 2737 N N . GLU A 1 343 ? 9.880 -0.582 -40.485 1.00 91.75 343 GLU A N 1
ATOM 2738 C CA . GLU A 1 343 ? 9.779 -1.786 -39.669 1.00 91.75 343 GLU A CA 1
ATOM 2739 C C . GLU A 1 343 ? 9.391 -3.024 -40.457 1.00 91.75 343 GLU A C 1
ATOM 2741 O O . GLU A 1 343 ? 8.276 -3.139 -40.955 1.00 91.75 343 GLU A O 1
ATOM 2746 N N . ASP A 1 344 ? 10.314 -3.978 -40.516 1.00 91.94 344 ASP A N 1
ATOM 2747 C CA . ASP A 1 344 ? 10.115 -5.228 -41.233 1.00 91.94 344 ASP A CA 1
ATOM 2748 C C . ASP A 1 344 ? 9.461 -6.278 -40.326 1.00 91.94 344 ASP A C 1
ATOM 2750 O O . ASP A 1 344 ? 9.742 -6.373 -39.125 1.00 91.94 344 ASP A O 1
ATOM 2754 N N . LEU A 1 345 ? 8.571 -7.080 -40.909 1.00 91.94 345 LEU A N 1
ATOM 2755 C CA . LEU A 1 345 ? 7.837 -8.132 -40.211 1.00 91.94 345 LEU A CA 1
ATOM 2756 C C . LEU A 1 345 ? 8.210 -9.490 -40.782 1.00 91.94 345 LEU A C 1
ATOM 2758 O O . LEU A 1 345 ? 8.033 -9.745 -41.970 1.00 91.94 345 LEU A O 1
ATOM 2762 N N . THR A 1 346 ? 8.664 -10.392 -39.918 1.00 92.81 346 THR A N 1
ATOM 2763 C CA . THR A 1 346 ? 8.982 -11.762 -40.315 1.00 92.81 346 THR A CA 1
ATOM 2764 C C . THR A 1 346 ? 7.862 -12.709 -39.905 1.00 92.81 346 THR A C 1
ATOM 2766 O O . THR A 1 346 ? 7.726 -13.036 -38.722 1.00 92.81 346 THR A O 1
ATOM 2769 N N . LEU A 1 347 ? 7.064 -13.161 -40.874 1.00 90.19 347 LEU A N 1
ATOM 2770 C CA . LEU A 1 347 ? 5.979 -14.113 -40.651 1.00 90.19 347 LEU A CA 1
ATOM 2771 C C . LEU A 1 347 ? 6.539 -15.462 -40.191 1.00 90.19 347 LEU A C 1
ATOM 2773 O O . LEU A 1 347 ? 7.392 -16.059 -40.853 1.00 90.19 347 LEU A O 1
ATOM 2777 N N . LYS A 1 348 ? 6.034 -15.947 -39.053 1.00 90.38 348 LYS A N 1
ATOM 2778 C CA . LYS A 1 348 ? 6.354 -17.266 -38.500 1.00 90.38 348 LYS A CA 1
ATOM 2779 C C . LYS A 1 348 ? 5.095 -18.111 -38.438 1.00 90.38 348 LYS A C 1
ATOM 2781 O O . LYS A 1 348 ? 4.026 -17.606 -38.097 1.00 90.38 348 LYS A O 1
ATOM 2786 N N . GLN A 1 349 ? 5.225 -19.397 -38.748 1.00 88.00 349 GLN A N 1
ATOM 2787 C CA . GLN A 1 349 ? 4.115 -20.333 -38.627 1.00 88.00 349 GLN A CA 1
ATOM 2788 C C . GLN A 1 349 ? 3.679 -20.438 -37.161 1.00 88.00 349 GLN A C 1
ATOM 2790 O O . GLN A 1 349 ? 4.508 -20.637 -36.270 1.00 88.00 349 GLN A O 1
ATOM 2795 N N . ILE A 1 350 ? 2.375 -20.333 -36.922 1.00 88.12 350 ILE A N 1
ATOM 2796 C CA . ILE A 1 350 ? 1.761 -20.534 -35.612 1.00 88.12 350 ILE A CA 1
ATOM 2797 C C . ILE A 1 350 ? 0.904 -21.800 -35.627 1.00 88.12 350 ILE A C 1
ATOM 2799 O O . ILE A 1 350 ? 0.249 -22.137 -36.616 1.00 88.12 350 ILE A O 1
ATOM 2803 N N . THR A 1 351 ? 0.911 -22.522 -34.510 1.00 79.75 351 THR A N 1
ATOM 2804 C CA . THR A 1 351 ? 0.027 -23.671 -34.316 1.00 79.75 351 THR A CA 1
ATOM 2805 C C . THR A 1 351 ? -1.351 -23.151 -33.936 1.00 79.75 351 THR A C 1
ATOM 2807 O O . THR A 1 351 ? -1.547 -22.677 -32.818 1.00 79.75 351 THR A O 1
ATOM 2810 N N . VAL A 1 352 ? -2.310 -23.236 -34.856 1.00 70.00 352 VAL A N 1
ATOM 2811 C CA . VAL A 1 352 ? -3.715 -22.953 -34.545 1.00 70.00 352 VAL A CA 1
ATOM 2812 C C . VAL A 1 352 ? -4.268 -24.163 -33.798 1.00 70.00 352 VAL A C 1
ATOM 2814 O O . VAL A 1 352 ? -4.446 -25.232 -34.382 1.00 70.00 352 VAL A O 1
ATOM 2817 N N . ALA A 1 353 ? -4.468 -24.025 -32.488 1.00 56.44 353 ALA A N 1
ATOM 2818 C CA . ALA A 1 353 ? -5.224 -24.999 -31.714 1.00 56.44 353 ALA A CA 1
ATOM 2819 C C . ALA A 1 353 ? -6.706 -24.824 -32.069 1.00 56.44 353 ALA A C 1
ATOM 2821 O O . ALA A 1 353 ? -7.269 -23.761 -31.811 1.00 56.44 353 ALA A O 1
ATOM 2822 N N . TYR A 1 354 ? -7.291 -25.831 -32.718 1.00 55.81 354 TYR A N 1
ATOM 2823 C CA . TYR A 1 354 ? -8.733 -25.909 -32.953 1.00 55.81 354 TYR A CA 1
ATOM 2824 C C . TYR A 1 354 ? -9.464 -26.432 -31.722 1.00 55.81 354 TYR A C 1
ATOM 2826 O O . TYR A 1 354 ? -8.917 -27.355 -31.070 1.00 55.81 354 TYR A O 1
#

Sequence (354 aa):
MKFRIFNNEQLEEYILRWFNSAVYFSLIIALTYVLLHVFCKTPREQIKFLNTDQVDAVRTILGEHDTTLSIAQQDLVNFERVVMYLTHVLDVDDTAIVKDRIQIYSLESLPTLLSSIPFKVGSSFWLHGPMQYWEIVFWSIFGVIASIIYYGAEAIGRSEFDRNKIPGHIAKLVYAPISSLVIIFSFSLFVANGSIITTGISNAILVIAFILGFFSGRTVEFLNRLKNLVLPLGNDSVEGVPNSTSELQGSITGKIEVLDGSSPLEIEPKDIAIILQSSDDPSKITFTTNPDSNLNFEFKEIAPGHYWLMAEYVEKNTDLNKARAFRAERDLIVKDTDRVIKEDLTLKQITVAY

Nearest PDB structures (foldseek):
  3qec-assembly1_A  TM=6.977E-01  e=3.617E-04  Pseudomonas aeruginosa
  3is0-assembly1_X  TM=6.388E-01  e=6.590E-03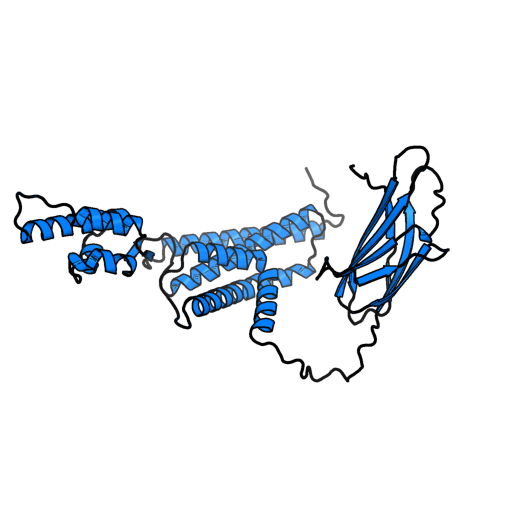  Staphylococcus saprophyticus subsp. saprophyticus ATCC 15305 = NCTC 7292
  7zn4-assembly1_g  TM=5.320E-01  e=1.198E+00  Escherichia phage T5
  7whi-assembly1_A  TM=5.097E-01  e=1.134E+00  Severe acute respiratory syndrome coronavirus 2
  8g78-assembly1_D  TM=3.004E-01  e=3.390E+00  Severe acute respiratory syndrome coronavirus 2

Mean predicted aligned error: 15.06 Å

Radius of gyration: 32.45 Å; Cα contacts (8 Å, |Δi|>4): 452; chains: 1; bounding box: 69×60×98 Å